Protein AF-A0A7U9XBI6-F1 (afdb_monomer_lite)

Radius of gyration: 22.45 Å; chains: 1; bounding box: 54×58×62 Å

pLDDT: mean 71.18, std 16.31, range [30.62, 95.31]

Structure (mmCIF, N/CA/C/O backbone):
data_AF-A0A7U9XBI6-F1
#
_entry.id   AF-A0A7U9XBI6-F1
#
loop_
_atom_site.group_PDB
_atom_site.id
_atom_site.type_symbol
_atom_site.label_atom_id
_atom_site.label_alt_id
_atom_site.label_comp_id
_atom_site.label_asym_id
_atom_site.label_entity_id
_atom_site.label_seq_id
_atom_site.pdbx_PDB_ins_code
_atom_site.Cartn_x
_atom_site.Cartn_y
_atom_site.Cartn_z
_atom_site.occupancy
_atom_site.B_iso_or_equiv
_atom_site.auth_seq_id
_atom_site.auth_comp_id
_atom_site.auth_asym_id
_atom_site.auth_atom_id
_atom_site.pdbx_PDB_model_num
ATOM 1 N N . MET A 1 1 ? 2.908 4.014 -5.697 1.00 62.91 1 MET A N 1
ATOM 2 C CA . MET A 1 1 ? 4.327 4.200 -5.297 1.00 62.91 1 MET A CA 1
ATOM 3 C C . MET A 1 1 ? 4.719 5.674 -5.205 1.00 62.91 1 MET A C 1
ATOM 5 O O . MET A 1 1 ? 5.134 6.072 -4.129 1.00 62.91 1 MET A O 1
ATOM 9 N N . LEU A 1 2 ? 4.542 6.499 -6.252 1.00 71.75 2 LEU A N 1
ATOM 10 C CA . LEU A 1 2 ? 4.780 7.953 -6.149 1.00 71.75 2 LEU A CA 1
ATOM 11 C C . LEU A 1 2 ? 3.909 8.619 -5.066 1.00 71.75 2 LEU A C 1
ATOM 13 O O . LEU A 1 2 ? 4.393 9.471 -4.335 1.00 71.75 2 LEU A O 1
ATOM 17 N N . GLU A 1 3 ? 2.659 8.180 -4.907 1.00 68.44 3 GLU A N 1
ATOM 18 C CA . GLU A 1 3 ? 1.784 8.666 -3.829 1.00 68.44 3 GLU A CA 1
ATOM 19 C C . GLU A 1 3 ? 2.277 8.280 -2.423 1.00 68.44 3 GLU A C 1
ATOM 21 O O . GLU A 1 3 ? 2.140 9.072 -1.499 1.00 68.44 3 GLU A O 1
ATOM 26 N N . ASN A 1 4 ? 2.955 7.134 -2.262 1.00 65.12 4 ASN A N 1
ATOM 27 C CA . ASN A 1 4 ? 3.583 6.770 -0.983 1.00 65.12 4 ASN A CA 1
ATOM 28 C C . ASN A 1 4 ? 4.761 7.705 -0.682 1.00 65.12 4 ASN A C 1
ATOM 30 O O . ASN A 1 4 ? 4.865 8.221 0.422 1.00 65.12 4 ASN A O 1
ATOM 34 N N . ILE A 1 5 ? 5.584 7.998 -1.698 1.00 78.94 5 ILE A N 1
ATOM 35 C CA . ILE A 1 5 ? 6.684 8.970 -1.608 1.00 78.94 5 ILE A CA 1
ATOM 36 C C . ILE A 1 5 ? 6.145 10.357 -1.226 1.00 78.94 5 ILE A C 1
ATOM 38 O O . ILE A 1 5 ? 6.678 11.001 -0.329 1.00 78.94 5 ILE A O 1
ATOM 42 N N . LYS A 1 6 ? 5.062 10.822 -1.862 1.00 81.56 6 LYS A N 1
ATOM 43 C CA . LYS A 1 6 ? 4.420 12.099 -1.504 1.00 81.56 6 LYS A CA 1
ATOM 44 C C . LYS A 1 6 ? 3.853 12.081 -0.081 1.00 81.56 6 LYS A C 1
ATOM 46 O O . LYS A 1 6 ? 3.975 13.080 0.624 1.00 81.56 6 LYS A O 1
ATOM 51 N N . GLY A 1 7 ? 3.260 10.963 0.340 1.00 77.25 7 GLY A N 1
ATOM 52 C CA . GLY A 1 7 ? 2.766 10.757 1.701 1.00 77.25 7 GLY A CA 1
ATOM 53 C C . GLY A 1 7 ? 3.876 10.864 2.745 1.00 77.25 7 GLY A C 1
ATOM 54 O O . GLY A 1 7 ? 3.737 11.625 3.696 1.00 77.25 7 GLY A O 1
ATOM 55 N N . GLU A 1 8 ? 5.007 10.195 2.516 1.00 76.69 8 GLU A N 1
ATOM 56 C CA . GLU A 1 8 ? 6.191 10.252 3.385 1.00 76.69 8 GLU A CA 1
ATOM 57 C C . GLU A 1 8 ? 6.755 11.668 3.497 1.00 76.69 8 GLU A C 1
ATOM 59 O O . GLU A 1 8 ? 7.058 12.129 4.595 1.00 76.69 8 GLU A O 1
ATOM 64 N N . LEU A 1 9 ? 6.860 12.389 2.377 1.00 87.62 9 LEU A N 1
ATOM 65 C CA . LEU A 1 9 ? 7.337 13.774 2.373 1.00 87.62 9 LEU A CA 1
ATOM 66 C C . LEU A 1 9 ? 6.397 14.688 3.168 1.00 87.62 9 LEU A C 1
ATOM 68 O O . LEU A 1 9 ? 6.859 15.491 3.976 1.00 87.62 9 LEU A O 1
ATOM 72 N N . LYS A 1 10 ? 5.081 14.522 3.003 1.00 86.38 10 LYS A N 1
ATOM 73 C CA . LYS A 1 10 ? 4.065 15.266 3.761 1.00 86.38 10 LYS A CA 1
ATOM 74 C C . LYS A 1 10 ? 4.089 14.932 5.256 1.00 86.38 10 LYS A C 1
ATOM 76 O O . LYS A 1 10 ? 3.820 15.795 6.087 1.00 86.38 10 LYS A O 1
ATOM 81 N N . GLU A 1 11 ? 4.408 13.694 5.608 1.00 80.69 11 GLU A N 1
ATOM 82 C CA . GLU A 1 11 ? 4.573 13.266 6.996 1.00 80.69 11 GLU A CA 1
ATOM 83 C C . GLU A 1 11 ? 5.827 13.900 7.619 1.00 80.69 11 GLU A C 1
ATOM 85 O O . GLU A 1 11 ? 5.743 14.486 8.699 1.00 80.69 11 GLU A O 1
ATOM 90 N N . MET A 1 12 ? 6.955 1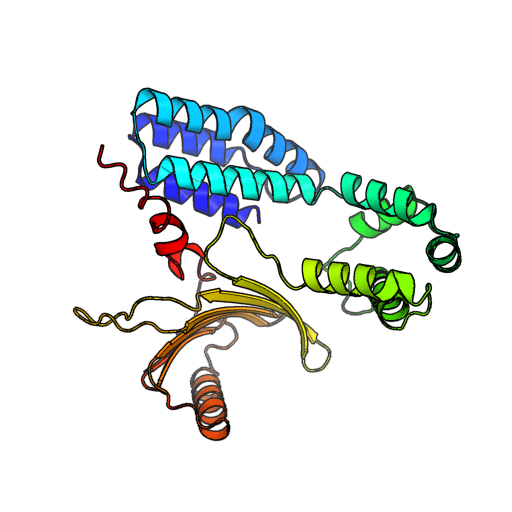3.918 6.898 1.00 84.56 12 MET A N 1
ATOM 91 C CA . MET A 1 12 ? 8.182 14.608 7.326 1.00 84.56 12 MET A CA 1
ATOM 92 C C . MET A 1 12 ? 7.956 16.100 7.581 1.00 84.56 12 MET A C 1
ATOM 94 O O . MET A 1 12 ? 8.458 16.630 8.572 1.00 84.56 12 MET A O 1
ATOM 98 N N . GLU A 1 13 ? 7.170 16.776 6.736 1.00 86.94 13 GLU A N 1
ATOM 99 C CA . GLU A 1 13 ? 6.823 18.190 6.925 1.00 86.94 13 GLU A CA 1
ATOM 100 C C . GLU A 1 13 ? 6.269 18.463 8.332 1.00 86.94 13 GLU A C 1
ATOM 102 O O . GLU A 1 13 ? 6.602 19.489 8.932 1.00 86.94 13 GLU A O 1
ATOM 107 N N . GLY A 1 14 ? 5.481 17.537 8.893 1.00 84.25 14 GLY A N 1
ATOM 108 C CA . GLY A 1 14 ? 4.898 17.641 10.233 1.00 84.25 14 GLY A CA 1
ATOM 109 C C . GLY A 1 14 ? 5.929 17.762 11.358 1.00 84.25 14 GLY A C 1
ATOM 110 O O . GLY A 1 14 ? 5.666 18.442 12.351 1.00 84.25 14 GLY A O 1
ATOM 111 N N . TYR A 1 15 ? 7.119 17.194 11.164 1.00 81.75 15 TYR A N 1
ATOM 112 C CA . TYR A 1 15 ? 8.203 17.157 12.149 1.00 81.75 15 TYR A CA 1
ATOM 113 C C . TYR A 1 15 ? 9.266 18.246 11.934 1.00 81.75 15 TYR A C 1
ATOM 115 O O . TYR A 1 15 ? 10.131 18.443 12.784 1.00 81.75 15 TYR A O 1
ATOM 123 N N . MET A 1 16 ? 9.207 18.980 10.818 1.00 86.12 16 MET A N 1
ATOM 124 C CA . MET A 1 16 ? 10.228 19.967 10.458 1.00 86.12 16 MET A CA 1
ATOM 125 C C . MET A 1 16 ? 9.947 21.377 10.989 1.00 86.12 16 MET A C 1
ATOM 127 O O . MET A 1 16 ? 8.791 21.812 11.077 1.00 86.12 16 MET A O 1
ATOM 131 N N . PHE A 1 17 ? 11.021 22.130 11.264 1.00 87.31 17 PHE A N 1
ATOM 132 C CA . PHE A 1 17 ? 10.942 23.576 11.486 1.00 87.31 17 PHE A CA 1
ATOM 133 C C . PHE A 1 17 ? 10.358 24.291 10.263 1.00 87.31 17 PHE A C 1
ATOM 135 O O . PHE A 1 17 ? 10.481 23.841 9.126 1.00 87.31 17 PHE A O 1
ATOM 142 N N . ARG A 1 18 ? 9.710 25.437 10.498 1.00 85.50 18 ARG A N 1
ATOM 143 C CA . ARG A 1 18 ? 8.912 26.135 9.479 1.00 85.50 18 ARG A CA 1
ATOM 144 C C . ARG A 1 18 ? 9.692 26.458 8.198 1.00 85.50 18 ARG A C 1
ATOM 146 O O . ARG A 1 18 ? 9.171 26.230 7.114 1.00 85.50 18 ARG A O 1
ATOM 153 N N . SER A 1 19 ? 10.921 26.957 8.323 1.00 86.06 19 SER A N 1
ATOM 154 C CA . SER A 1 19 ? 11.786 27.290 7.183 1.00 86.06 19 SER A CA 1
ATOM 155 C C . SER A 1 19 ? 12.116 26.073 6.321 1.00 86.06 19 SER A C 1
ATOM 157 O O . SER A 1 19 ? 12.063 26.139 5.095 1.00 86.06 19 SER A O 1
ATOM 159 N N . ASP A 1 20 ? 12.421 24.947 6.959 1.00 88.31 20 ASP A N 1
ATOM 160 C CA . ASP A 1 20 ? 12.833 23.718 6.283 1.00 88.31 20 ASP A CA 1
ATOM 161 C C . ASP A 1 20 ? 11.639 22.966 5.699 1.00 88.31 20 ASP A C 1
ATOM 163 O O . ASP A 1 20 ? 11.742 22.377 4.625 1.00 88.31 20 ASP A O 1
ATOM 167 N N . ARG A 1 21 ? 10.475 23.061 6.352 1.00 90.88 21 ARG A N 1
ATOM 168 C CA . ARG A 1 21 ? 9.193 22.596 5.816 1.00 90.88 21 ARG A CA 1
ATOM 169 C C . ARG A 1 21 ? 8.855 23.289 4.498 1.00 90.88 21 ARG A C 1
ATOM 171 O O . ARG A 1 21 ? 8.525 22.617 3.528 1.00 90.88 21 ARG A O 1
ATOM 178 N N . GLU A 1 22 ? 8.953 24.617 4.447 1.00 91.06 22 GLU A N 1
ATOM 179 C CA . GLU A 1 22 ? 8.682 25.392 3.226 1.00 91.06 22 GLU A CA 1
ATOM 180 C C . GLU A 1 22 ? 9.681 25.031 2.105 1.00 91.06 22 GLU A C 1
ATOM 182 O O . GLU A 1 22 ? 9.304 24.908 0.935 1.00 91.06 22 GLU A O 1
ATOM 187 N N . ALA A 1 23 ? 10.946 24.772 2.457 1.00 90.00 23 ALA A N 1
ATOM 188 C CA . ALA A 1 23 ? 11.953 24.287 1.515 1.00 90.00 23 ALA A CA 1
ATOM 189 C C . ALA A 1 23 ? 11.643 22.870 0.995 1.00 90.00 23 ALA A C 1
ATOM 191 O O . ALA A 1 23 ? 11.751 22.629 -0.212 1.00 90.00 23 ALA A O 1
ATOM 192 N N . LEU A 1 24 ? 11.208 21.953 1.867 1.00 91.75 24 LEU A N 1
ATOM 193 C CA . LEU A 1 24 ? 10.795 20.606 1.475 1.00 91.75 24 LEU A CA 1
ATOM 194 C C . LEU A 1 24 ? 9.575 20.650 0.552 1.00 91.75 24 LEU A C 1
ATOM 196 O O . LEU A 1 24 ? 9.607 20.032 -0.505 1.00 91.75 24 LEU A O 1
ATOM 200 N N . GLN A 1 25 ? 8.553 21.444 0.877 1.00 91.88 25 GLN A N 1
ATOM 201 C CA . GLN A 1 25 ? 7.368 21.636 0.030 1.00 91.88 25 GLN A CA 1
ATOM 202 C C . GLN A 1 25 ? 7.738 22.150 -1.367 1.00 91.88 25 GLN A C 1
ATOM 204 O O . GLN A 1 25 ? 7.222 21.670 -2.381 1.00 91.88 25 GLN A O 1
ATOM 209 N N . SER A 1 26 ? 8.683 23.089 -1.442 1.00 92.81 26 SER A N 1
ATOM 210 C CA . SER A 1 26 ? 9.202 23.602 -2.712 1.00 92.81 26 SER A CA 1
ATOM 211 C C . SER A 1 26 ? 9.912 22.520 -3.533 1.00 92.81 26 SER A C 1
ATOM 213 O O . SER A 1 26 ? 9.753 22.471 -4.751 1.00 92.81 26 SER A O 1
ATOM 215 N N . LEU A 1 27 ? 10.657 21.612 -2.897 1.00 92.12 27 LEU A N 1
ATOM 216 C CA . LEU A 1 27 ? 11.287 20.483 -3.589 1.00 92.12 27 LEU A CA 1
ATOM 217 C C . LEU A 1 27 ? 10.261 19.420 -4.006 1.00 92.12 27 LEU A C 1
ATOM 219 O O . LEU A 1 27 ? 10.284 18.977 -5.152 1.00 92.12 27 LEU A O 1
ATOM 223 N N . SER A 1 28 ? 9.337 19.060 -3.117 1.00 89.19 28 SER A N 1
ATOM 224 C CA . SER A 1 28 ? 8.285 18.065 -3.350 1.00 89.19 28 SER A CA 1
ATOM 225 C C . SER A 1 28 ? 7.317 18.486 -4.456 1.00 89.19 28 SER A C 1
ATOM 227 O O . SER A 1 28 ? 6.898 17.649 -5.249 1.00 89.19 28 SER A O 1
ATOM 229 N N . SER A 1 29 ? 7.004 19.781 -4.576 1.00 90.44 29 SER A N 1
ATOM 230 C CA . SER A 1 29 ? 6.124 20.303 -5.638 1.00 90.44 29 SER A CA 1
ATOM 231 C C . SER A 1 29 ? 6.707 20.179 -7.051 1.00 90.44 29 SER A C 1
ATOM 233 O O . SER A 1 29 ? 5.968 20.277 -8.028 1.00 90.44 29 SER A O 1
ATOM 235 N N . LYS A 1 30 ? 8.019 19.934 -7.176 1.00 91.12 30 LYS A N 1
ATOM 236 C CA . LYS A 1 30 ? 8.683 19.666 -8.461 1.00 91.12 30 LYS A CA 1
ATOM 237 C C . LYS A 1 30 ? 8.536 18.213 -8.913 1.00 91.12 30 LYS A C 1
ATOM 239 O O . LYS A 1 30 ? 8.934 17.905 -10.034 1.00 91.12 30 LYS A O 1
ATOM 244 N N . LEU A 1 31 ? 8.007 17.325 -8.063 1.00 87.12 31 LEU A N 1
ATOM 245 C CA . LEU A 1 31 ? 7.684 15.960 -8.464 1.00 87.12 31 LEU A CA 1
ATOM 246 C C . LEU A 1 31 ? 6.546 15.999 -9.483 1.00 87.12 31 LEU A C 1
ATOM 248 O O . LEU A 1 31 ? 5.444 16.468 -9.201 1.00 87.12 31 LEU A O 1
ATOM 252 N N . LEU A 1 32 ? 6.835 15.493 -10.673 1.00 83.00 32 LEU A N 1
ATOM 253 C CA . LEU A 1 32 ? 5.906 15.454 -11.790 1.00 83.00 32 LEU A CA 1
ATOM 254 C C . LEU A 1 32 ? 4.944 14.272 -11.648 1.00 83.00 32 LEU A C 1
ATOM 256 O O . LEU A 1 32 ? 5.259 13.270 -11.000 1.00 83.00 32 LEU A O 1
ATOM 260 N N . GLU A 1 33 ? 3.781 14.369 -12.288 1.00 73.44 33 GLU A N 1
ATOM 261 C CA . GLU A 1 33 ? 2.855 13.242 -12.400 1.00 73.44 33 GLU A CA 1
ATOM 262 C C . GLU A 1 33 ? 3.517 12.037 -13.078 1.00 73.44 33 GLU A C 1
ATOM 264 O O . GLU A 1 33 ? 4.476 12.168 -13.848 1.00 73.44 33 GLU A O 1
ATOM 269 N N . TYR A 1 34 ? 3.000 10.848 -12.767 1.00 60.66 34 TYR A N 1
ATOM 270 C CA . TYR A 1 34 ? 3.563 9.589 -13.234 1.00 60.66 34 TYR A CA 1
ATOM 271 C C . TYR A 1 34 ? 3.579 9.516 -14.769 1.00 60.66 34 TYR A C 1
ATOM 273 O O . TYR A 1 34 ? 2.540 9.497 -15.423 1.00 60.66 34 TYR A O 1
ATOM 281 N N . SER A 1 35 ? 4.780 9.425 -15.335 1.00 60.62 35 SER A N 1
ATOM 282 C CA . SER A 1 35 ? 5.040 9.017 -16.717 1.00 60.62 35 SER A CA 1
ATOM 283 C C . SER A 1 35 ? 6.415 8.347 -16.768 1.00 60.62 35 SER A C 1
ATOM 285 O O . SER A 1 35 ? 7.240 8.561 -15.882 1.00 60.62 35 SER A O 1
ATOM 287 N N . MET A 1 36 ? 6.700 7.537 -17.788 1.00 54.66 36 MET A N 1
ATOM 288 C CA . MET A 1 36 ? 8.008 6.875 -17.931 1.00 54.66 36 MET A CA 1
ATOM 289 C C . MET A 1 36 ? 9.189 7.862 -17.938 1.00 54.66 36 MET A C 1
ATOM 291 O O . MET A 1 36 ? 10.216 7.609 -17.310 1.00 54.66 36 MET A O 1
ATOM 295 N N . GLU A 1 37 ? 9.033 8.999 -18.617 1.00 59.53 37 GLU A N 1
ATOM 296 C CA . GLU A 1 37 ? 10.048 10.056 -18.697 1.00 59.53 37 GLU A CA 1
ATOM 297 C C . GLU A 1 37 ? 10.153 10.831 -17.374 1.00 59.53 37 GLU A C 1
ATOM 299 O O . GLU A 1 37 ? 11.248 11.026 -16.835 1.00 59.53 37 GLU A O 1
ATOM 304 N N . ASN A 1 38 ? 9.004 11.165 -16.782 1.00 70.25 38 ASN A N 1
ATOM 305 C CA . ASN A 1 38 ? 8.925 11.858 -15.501 1.00 70.25 38 ASN A CA 1
ATOM 306 C C . ASN A 1 38 ? 9.437 10.996 -14.344 1.00 70.25 38 ASN A C 1
ATOM 308 O O . ASN A 1 38 ? 10.004 11.538 -13.404 1.00 70.25 38 ASN A O 1
ATOM 312 N N . ASN A 1 39 ? 9.306 9.668 -14.402 1.00 68.00 39 ASN A N 1
ATOM 313 C CA . ASN A 1 39 ? 9.800 8.765 -13.361 1.00 68.00 39 ASN A CA 1
ATOM 314 C C . ASN A 1 39 ? 11.318 8.864 -13.203 1.00 68.00 39 ASN A C 1
ATOM 316 O O . ASN A 1 39 ? 11.813 8.888 -12.078 1.00 68.00 39 ASN A O 1
ATOM 320 N N . ARG A 1 40 ? 12.061 8.976 -14.312 1.00 68.75 40 ARG A N 1
ATOM 321 C CA . ARG A 1 40 ? 13.517 9.164 -14.267 1.00 68.75 40 ARG A CA 1
ATOM 322 C C . ARG A 1 40 ? 13.877 10.522 -13.666 1.00 68.75 40 ARG A C 1
ATOM 324 O O . ARG A 1 40 ? 14.751 10.589 -12.804 1.00 68.75 40 ARG A O 1
ATOM 331 N N . ALA A 1 41 ? 13.183 11.581 -14.084 1.00 76.81 41 ALA A N 1
ATOM 332 C CA . ALA A 1 41 ? 13.379 12.927 -13.547 1.00 76.81 41 ALA A CA 1
ATOM 333 C C . ALA A 1 41 ? 13.039 13.006 -12.046 1.00 76.81 41 ALA A C 1
ATOM 335 O O . ALA A 1 41 ? 13.807 13.559 -11.262 1.00 76.81 41 ALA A O 1
ATOM 336 N N . ASN A 1 42 ? 11.938 12.380 -11.629 1.00 82.62 42 ASN A N 1
ATOM 337 C CA . ASN A 1 42 ? 11.503 12.283 -10.239 1.00 82.62 42 ASN A CA 1
ATOM 338 C C . ASN A 1 42 ? 12.492 11.471 -9.395 1.00 82.62 42 ASN A C 1
ATOM 340 O O . ASN A 1 42 ? 12.873 11.918 -8.318 1.00 82.62 42 ASN A O 1
ATOM 344 N N . ALA A 1 43 ? 12.961 10.315 -9.879 1.00 78.06 43 ALA A N 1
ATOM 345 C CA . ALA A 1 43 ? 13.972 9.514 -9.185 1.00 78.06 43 ALA A CA 1
ATOM 346 C C . ALA A 1 43 ? 15.282 10.296 -8.997 1.00 78.06 43 ALA A C 1
ATOM 348 O O . ALA A 1 43 ? 15.893 10.247 -7.928 1.00 78.06 43 ALA A O 1
ATOM 349 N N . GLN A 1 44 ? 15.688 11.069 -10.007 1.00 82.88 44 GLN A N 1
ATOM 350 C CA . GLN A 1 44 ? 16.863 11.929 -9.922 1.00 82.88 44 GLN A CA 1
ATOM 351 C C . GLN A 1 44 ? 16.660 13.075 -8.921 1.00 82.88 44 GLN A C 1
ATOM 353 O O . GLN A 1 44 ? 17.517 13.299 -8.068 1.00 82.88 44 GLN A O 1
ATOM 358 N N . LEU A 1 45 ? 15.510 13.752 -8.958 1.00 89.00 45 LEU A N 1
ATOM 359 C CA . LEU A 1 45 ? 15.143 14.788 -7.990 1.00 89.00 45 LEU A CA 1
ATOM 360 C C . LEU A 1 45 ? 15.159 14.247 -6.549 1.00 89.00 45 LEU A C 1
ATOM 362 O O . LEU A 1 45 ? 15.705 14.893 -5.650 1.00 89.00 45 LEU A O 1
ATOM 366 N N . LEU A 1 46 ? 14.615 13.047 -6.337 1.00 87.38 46 LEU A N 1
ATOM 367 C CA . LEU A 1 46 ? 14.604 12.376 -5.038 1.00 87.38 46 LEU A CA 1
ATOM 368 C C . LEU A 1 46 ? 16.025 12.076 -4.547 1.00 87.38 46 LEU A C 1
ATOM 370 O O . LEU A 1 46 ? 16.378 12.444 -3.426 1.00 87.38 46 LEU A O 1
ATOM 374 N N . LYS A 1 47 ? 16.856 11.464 -5.396 1.00 85.62 47 LYS A N 1
ATOM 375 C CA . LYS A 1 47 ? 18.211 11.011 -5.047 1.00 85.62 47 LYS A CA 1
ATOM 376 C C . LYS A 1 47 ? 19.216 12.151 -4.886 1.00 85.62 47 LYS A C 1
ATOM 378 O O . LYS A 1 47 ? 20.079 12.082 -4.016 1.00 85.62 47 LYS A O 1
ATOM 383 N N . GLU A 1 48 ? 19.126 13.183 -5.719 1.00 88.62 48 GLU A N 1
ATOM 384 C CA . GLU A 1 48 ? 20.146 14.236 -5.799 1.00 88.62 48 GLU A CA 1
ATOM 385 C C . GLU A 1 48 ? 19.780 15.496 -5.013 1.00 88.62 48 GLU A C 1
ATOM 387 O O . GLU A 1 48 ? 20.674 16.250 -4.627 1.00 88.62 48 GLU A O 1
ATOM 392 N N . GLN A 1 49 ? 18.492 15.738 -4.749 1.00 91.56 49 GLN A N 1
ATOM 393 C CA . GLN A 1 49 ? 18.051 16.961 -4.071 1.00 91.56 49 GLN A CA 1
ATOM 394 C C . GLN A 1 49 ? 17.304 16.671 -2.772 1.00 91.56 49 GLN A C 1
ATOM 396 O O . GLN A 1 49 ? 17.736 17.148 -1.724 1.00 91.56 49 GLN A O 1
ATOM 401 N N . ILE A 1 50 ? 16.224 15.884 -2.817 1.00 90.44 50 ILE A N 1
ATOM 402 C CA . ILE A 1 50 ? 15.327 15.699 -1.663 1.00 90.44 50 ILE A CA 1
ATOM 403 C C . ILE A 1 50 ? 16.003 14.887 -0.549 1.00 90.44 50 ILE A C 1
ATOM 405 O O . ILE A 1 50 ? 16.112 15.378 0.573 1.00 90.44 50 ILE A O 1
ATOM 409 N N . ILE A 1 51 ? 16.525 13.689 -0.841 1.00 85.12 51 ILE A N 1
ATOM 410 C CA . ILE A 1 51 ? 17.209 12.849 0.160 1.00 85.12 51 ILE A CA 1
ATOM 411 C C . ILE A 1 51 ? 18.442 13.570 0.745 1.00 85.12 51 ILE A C 1
ATOM 413 O O . ILE A 1 51 ? 18.568 13.619 1.971 1.00 85.12 51 ILE A O 1
ATOM 417 N N . PRO A 1 52 ? 19.326 14.200 -0.058 1.00 86.62 52 PRO A N 1
ATOM 418 C CA . PRO A 1 52 ? 20.449 14.968 0.482 1.00 86.62 52 PRO A CA 1
ATOM 419 C C . PRO A 1 52 ? 20.035 16.182 1.320 1.00 86.62 52 PRO A C 1
ATOM 421 O O . PRO A 1 52 ? 20.714 16.501 2.295 1.00 86.62 52 PRO A O 1
ATOM 424 N N . PHE A 1 53 ? 18.943 16.868 0.966 1.00 91.50 53 PHE A N 1
ATOM 425 C CA . PHE A 1 53 ? 18.394 17.960 1.773 1.00 91.50 53 PHE A CA 1
ATOM 426 C C . PHE A 1 53 ? 17.953 17.461 3.153 1.00 91.50 53 PHE A C 1
ATOM 428 O O . PHE A 1 53 ? 18.383 18.014 4.164 1.00 91.50 53 PHE A O 1
ATOM 435 N N . LEU A 1 54 ? 17.182 16.374 3.196 1.00 87.56 54 LEU A N 1
ATOM 436 C CA . LEU A 1 54 ? 16.720 15.764 4.443 1.00 87.56 54 LEU A CA 1
ATOM 437 C C . LEU A 1 54 ? 17.889 15.242 5.295 1.00 87.56 54 LEU A C 1
ATOM 439 O O . LEU A 1 54 ? 17.896 15.406 6.513 1.00 87.56 54 LEU A O 1
ATOM 443 N N . GLY A 1 55 ? 18.920 14.680 4.655 1.00 80.38 55 GLY A N 1
ATOM 444 C CA . GLY A 1 55 ? 20.149 14.264 5.332 1.00 80.38 55 GLY A CA 1
ATOM 445 C C . GLY A 1 55 ? 20.894 15.428 5.996 1.00 80.38 55 GLY A C 1
ATOM 446 O O . GLY A 1 55 ? 21.353 15.291 7.132 1.00 80.38 55 GLY A O 1
ATOM 447 N N . ARG A 1 56 ? 20.977 16.592 5.331 1.00 84.88 56 ARG A N 1
ATOM 448 C CA . ARG A 1 56 ? 21.541 17.816 5.934 1.00 84.88 56 ARG A CA 1
ATOM 449 C C . ARG A 1 56 ? 20.693 18.310 7.099 1.00 84.88 56 ARG A C 1
ATOM 451 O O . ARG A 1 56 ? 21.245 18.558 8.165 1.00 84.88 56 ARG A O 1
ATOM 458 N N . TYR A 1 57 ? 19.374 18.364 6.922 1.00 85.25 57 TYR A N 1
ATOM 459 C CA . TYR A 1 57 ? 18.445 18.779 7.971 1.00 85.25 57 TYR A CA 1
ATOM 460 C C . TYR A 1 57 ? 18.623 17.947 9.250 1.00 85.25 57 TYR A C 1
ATOM 462 O O . TYR A 1 57 ? 18.796 18.506 10.330 1.00 85.25 57 TYR A O 1
ATOM 470 N N . VAL A 1 58 ? 18.673 16.615 9.136 1.00 80.62 58 VAL A N 1
ATOM 471 C CA . VAL A 1 58 ? 18.909 15.705 10.275 1.00 80.62 58 VAL A CA 1
ATOM 472 C C . VAL A 1 58 ? 20.266 15.961 10.940 1.00 80.62 58 VAL A C 1
ATOM 474 O O . VAL A 1 58 ? 20.365 15.993 12.168 1.00 80.62 58 VAL A O 1
ATOM 477 N N . SER A 1 59 ? 21.317 16.188 10.146 1.00 78.56 59 SER A N 1
ATOM 478 C CA . SER A 1 59 ? 22.656 16.477 10.671 1.00 78.56 59 SER A CA 1
ATOM 479 C C . SER A 1 59 ? 22.725 17.808 11.430 1.00 78.56 59 SER A C 1
ATOM 481 O O . SER A 1 59 ? 23.455 17.906 12.417 1.00 78.56 59 SER A O 1
ATOM 483 N N . GLU A 1 60 ? 22.010 18.833 10.968 1.00 82.06 60 GLU A N 1
ATOM 484 C CA . GLU A 1 60 ? 22.025 20.184 11.545 1.00 82.06 60 GLU A CA 1
ATOM 485 C C . GLU A 1 60 ? 21.134 20.292 12.786 1.00 82.06 60 GLU A C 1
ATOM 487 O O . GLU A 1 60 ? 21.525 20.891 13.788 1.00 82.06 60 GLU A O 1
ATOM 492 N N . THR A 1 61 ? 19.960 19.665 12.747 1.00 78.50 61 THR A N 1
ATOM 493 C CA . THR A 1 61 ? 18.981 19.700 13.843 1.00 78.50 61 THR A CA 1
ATOM 494 C C . THR A 1 61 ? 19.256 18.674 14.938 1.00 78.50 61 THR A C 1
ATOM 496 O O . THR A 1 61 ? 18.671 18.765 16.016 1.00 78.50 61 THR A O 1
ATOM 499 N N . ARG A 1 62 ? 20.167 17.718 14.692 1.00 67.19 62 ARG A N 1
ATOM 500 C CA . ARG A 1 62 ? 20.393 16.535 15.542 1.00 67.19 62 ARG A CA 1
ATOM 501 C C . ARG A 1 62 ? 19.096 15.765 15.822 1.00 67.19 62 ARG A C 1
ATOM 503 O O . ARG A 1 62 ? 18.960 15.157 16.882 1.00 67.19 62 ARG A O 1
ATOM 510 N N . ASP A 1 63 ? 18.150 15.802 14.887 1.00 61.66 63 ASP A N 1
ATOM 511 C CA . ASP A 1 63 ? 16.907 15.044 14.975 1.00 61.66 63 ASP A CA 1
ATOM 512 C C . ASP A 1 63 ? 17.195 13.563 14.696 1.00 61.66 63 ASP A C 1
ATOM 514 O O . ASP A 1 63 ? 17.517 13.162 13.578 1.00 61.66 63 ASP A O 1
ATOM 518 N N . LEU A 1 64 ? 17.160 12.749 15.751 1.00 53.62 64 LEU A N 1
ATOM 519 C CA . LEU A 1 64 ? 17.625 11.361 15.725 1.00 53.62 64 LEU A CA 1
ATOM 520 C C . LEU A 1 64 ? 16.512 10.330 15.472 1.00 53.62 64 LEU A C 1
ATOM 522 O O . LEU A 1 64 ? 16.836 9.149 15.351 1.00 53.62 64 LEU A O 1
ATOM 526 N N . GLY A 1 65 ? 15.240 10.740 15.402 1.00 59.12 65 GLY A N 1
ATOM 527 C CA . GLY A 1 65 ? 14.096 9.819 15.438 1.00 59.12 65 GLY A CA 1
ATOM 528 C C . GLY A 1 65 ? 13.309 9.746 14.129 1.00 59.12 65 GLY A C 1
ATOM 529 O O . GLY A 1 65 ? 13.747 9.143 13.150 1.00 59.12 65 GLY A O 1
ATOM 530 N N . ALA A 1 66 ? 12.131 10.375 14.117 1.00 65.62 66 ALA A N 1
ATOM 531 C CA . ALA A 1 66 ? 11.104 10.181 13.092 1.00 65.62 66 ALA A CA 1
ATOM 532 C C . ALA A 1 66 ? 11.575 10.515 11.665 1.00 65.62 66 ALA A C 1
ATOM 534 O O .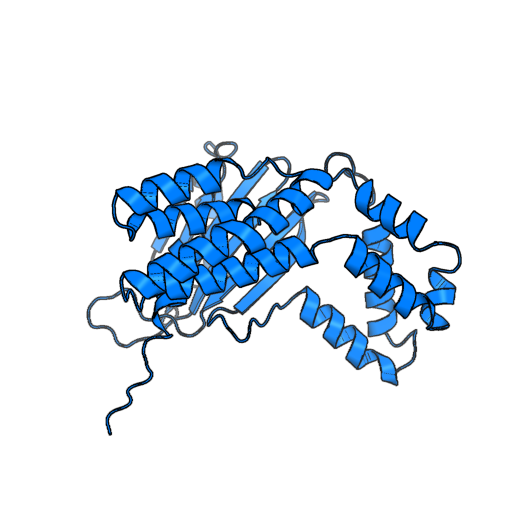 ALA A 1 66 ? 11.350 9.741 10.737 1.00 65.62 66 ALA A O 1
ATOM 535 N N . ILE A 1 67 ? 12.288 11.631 11.472 1.00 68.69 67 ILE A N 1
ATOM 536 C CA . ILE A 1 67 ? 12.720 12.058 10.131 1.00 68.69 67 ILE A CA 1
ATOM 537 C C . ILE A 1 67 ? 13.788 11.115 9.563 1.00 68.69 67 ILE A C 1
ATOM 539 O O . ILE A 1 67 ? 13.769 10.814 8.371 1.00 68.69 67 ILE A O 1
ATOM 543 N N . ARG A 1 68 ? 14.695 10.586 10.393 1.00 65.25 68 ARG A N 1
ATOM 544 C CA . ARG A 1 68 ? 15.729 9.642 9.937 1.00 65.25 68 ARG A CA 1
ATOM 545 C C . ARG A 1 68 ? 15.126 8.319 9.453 1.00 65.25 68 ARG A C 1
ATOM 547 O O . ARG A 1 68 ? 15.587 7.755 8.454 1.00 65.25 68 ARG A O 1
ATOM 554 N N . ASP A 1 69 ? 14.097 7.834 10.140 1.00 60.00 69 ASP A N 1
ATOM 555 C CA . ASP A 1 69 ? 13.391 6.611 9.753 1.00 60.00 69 ASP A CA 1
ATOM 556 C C . ASP A 1 69 ? 12.574 6.825 8.475 1.00 60.00 69 ASP A C 1
ATOM 558 O O . ASP A 1 69 ? 12.666 6.019 7.542 1.00 60.00 69 ASP A O 1
ATOM 562 N N . LEU A 1 70 ? 11.900 7.971 8.356 1.00 66.38 70 LEU A N 1
ATOM 563 C CA . LEU A 1 70 ? 11.207 8.369 7.132 1.00 66.38 70 LEU A CA 1
ATOM 564 C C . LEU A 1 70 ? 12.180 8.521 5.946 1.00 66.38 70 LEU A C 1
ATOM 566 O O . LEU A 1 70 ? 11.842 8.120 4.838 1.00 66.38 70 LEU A O 1
ATOM 570 N N . ILE A 1 71 ? 13.411 9.022 6.141 1.00 71.62 71 ILE A N 1
ATOM 571 C CA . ILE A 1 71 ? 14.435 9.083 5.073 1.00 71.62 71 ILE A CA 1
ATOM 572 C C . ILE A 1 71 ? 14.818 7.679 4.596 1.00 71.62 71 ILE A C 1
ATOM 574 O O . ILE A 1 71 ? 15.050 7.471 3.404 1.00 71.62 71 ILE A O 1
ATOM 578 N N . SER A 1 72 ? 14.896 6.708 5.507 1.00 63.47 72 SER A N 1
ATOM 579 C CA . SER A 1 72 ? 15.216 5.320 5.152 1.00 63.47 72 SER A CA 1
ATOM 580 C C . SER A 1 72 ? 14.111 4.705 4.290 1.00 63.47 72 SER A C 1
ATOM 582 O O . SER A 1 72 ? 14.406 4.060 3.281 1.00 63.47 72 SER A O 1
ATOM 584 N N . LEU A 1 73 ? 12.848 4.950 4.652 1.00 61.56 73 LEU A N 1
ATOM 585 C CA . LEU A 1 73 ? 11.683 4.515 3.882 1.00 61.56 73 LEU A CA 1
ATOM 586 C C . LEU A 1 73 ? 11.613 5.222 2.523 1.00 61.56 73 LEU A C 1
ATOM 588 O O . LEU A 1 73 ? 11.490 4.553 1.497 1.00 61.56 73 LEU A O 1
ATOM 592 N N . LEU A 1 74 ? 11.833 6.536 2.502 1.00 74.06 74 LEU A N 1
ATOM 593 C CA . LEU A 1 74 ? 11.922 7.334 1.283 1.00 74.06 74 LEU A CA 1
ATOM 594 C C . LEU A 1 74 ? 13.032 6.829 0.365 1.00 74.06 74 LEU A C 1
ATOM 596 O O . LEU A 1 74 ? 12.837 6.739 -0.841 1.00 74.06 74 LEU A O 1
ATOM 600 N N . THR A 1 75 ? 14.188 6.455 0.911 1.00 67.06 75 THR A N 1
ATOM 601 C CA . THR A 1 75 ? 15.309 5.898 0.139 1.00 67.06 75 THR A CA 1
ATOM 602 C C . THR A 1 75 ? 14.951 4.531 -0.439 1.00 67.06 75 THR A C 1
ATOM 604 O O . THR A 1 75 ? 15.228 4.270 -1.609 1.00 67.06 75 THR A O 1
ATOM 607 N N . LEU A 1 76 ? 14.283 3.671 0.336 1.00 58.00 76 LEU A N 1
ATOM 608 C CA . LEU A 1 76 ? 13.787 2.381 -0.141 1.00 58.00 76 LEU A CA 1
ATOM 609 C C . LEU A 1 76 ? 12.749 2.561 -1.253 1.00 58.00 76 LEU A C 1
ATOM 611 O O . LEU A 1 76 ? 12.848 1.912 -2.292 1.00 58.00 76 LEU A O 1
ATOM 615 N N . ASN A 1 77 ? 11.773 3.443 -1.060 1.00 60.28 77 ASN A N 1
ATOM 616 C CA . ASN A 1 77 ? 10.721 3.690 -2.036 1.00 60.28 77 ASN A CA 1
ATOM 617 C C . ASN A 1 77 ? 11.243 4.429 -3.263 1.00 60.28 77 ASN A C 1
ATOM 619 O O . ASN A 1 77 ? 10.835 4.086 -4.363 1.00 60.28 77 ASN A O 1
ATOM 623 N N . THR A 1 78 ? 12.221 5.321 -3.115 1.00 68.69 78 THR A N 1
ATOM 624 C CA . THR A 1 78 ? 12.967 5.917 -4.234 1.00 68.69 78 THR A CA 1
ATOM 625 C C . THR A 1 78 ? 13.738 4.847 -4.996 1.00 68.69 78 THR A C 1
ATOM 627 O O . THR A 1 78 ? 13.670 4.809 -6.218 1.00 68.69 78 THR A O 1
ATOM 630 N N . SER A 1 79 ? 14.410 3.926 -4.300 1.00 63.78 79 SER A N 1
ATOM 631 C CA . SER A 1 79 ? 15.115 2.812 -4.935 1.00 63.78 79 SER A CA 1
ATOM 632 C C . SER A 1 79 ? 14.152 1.863 -5.643 1.00 63.78 79 SER A C 1
ATOM 634 O O . SER A 1 79 ? 14.437 1.435 -6.749 1.00 63.78 79 SER A O 1
ATOM 636 N N . ARG A 1 80 ? 12.984 1.554 -5.071 1.00 60.69 80 ARG A N 1
ATOM 637 C CA . ARG A 1 80 ? 11.941 0.747 -5.731 1.00 60.69 80 ARG A CA 1
ATOM 638 C C . ARG A 1 80 ? 11.314 1.477 -6.918 1.00 60.69 80 ARG A C 1
ATOM 640 O O . ARG A 1 80 ? 11.051 0.853 -7.939 1.00 60.69 80 ARG A O 1
ATOM 647 N N . TYR A 1 81 ? 11.126 2.785 -6.801 1.00 66.50 81 TYR A N 1
ATOM 648 C CA . TYR A 1 81 ? 10.623 3.656 -7.859 1.00 66.50 81 TYR A CA 1
ATOM 649 C C . TYR A 1 81 ? 11.628 3.776 -9.017 1.00 66.50 81 TYR A C 1
ATOM 651 O O . TYR A 1 81 ? 11.228 3.760 -10.177 1.00 66.50 81 TYR A O 1
ATOM 659 N N . GLU A 1 82 ? 12.931 3.785 -8.718 1.00 62.34 82 GLU A N 1
ATOM 660 C CA . GLU A 1 82 ? 14.034 3.691 -9.686 1.00 62.34 82 GLU A CA 1
ATOM 661 C C . GLU A 1 82 ? 14.179 2.268 -10.259 1.00 62.34 82 GLU A C 1
ATOM 663 O O . GLU A 1 82 ? 14.393 2.102 -11.453 1.00 62.34 82 GLU A O 1
ATOM 668 N N . ASN A 1 83 ? 14.018 1.223 -9.443 1.00 50.84 83 ASN A N 1
ATOM 669 C CA . ASN A 1 83 ? 14.154 -0.186 -9.841 1.00 50.84 83 ASN A CA 1
ATOM 670 C C . ASN A 1 83 ? 12.919 -0.746 -10.562 1.00 50.84 83 ASN A C 1
ATOM 672 O O . ASN A 1 83 ? 13.012 -1.798 -11.190 1.00 50.84 83 ASN A O 1
ATOM 676 N N . GLY A 1 84 ? 11.792 -0.029 -10.542 1.00 55.00 84 GLY A N 1
ATOM 677 C CA . GLY A 1 84 ? 10.674 -0.225 -11.467 1.00 55.00 84 GLY A CA 1
ATOM 678 C C . GLY A 1 84 ? 11.007 0.179 -12.910 1.00 55.00 84 GLY A C 1
ATOM 679 O O . GLY A 1 84 ? 10.139 0.129 -13.778 1.00 55.00 84 GLY A O 1
ATOM 680 N N . ASN A 1 85 ? 12.252 0.591 -13.179 1.00 57.69 85 ASN A N 1
ATOM 681 C CA . ASN A 1 85 ? 12.734 0.923 -14.506 1.00 57.69 85 ASN A CA 1
ATOM 682 C C . ASN A 1 85 ? 12.778 -0.320 -15.408 1.00 57.69 85 ASN A C 1
ATOM 684 O O . ASN A 1 85 ? 13.503 -1.289 -15.164 1.00 57.69 85 ASN A O 1
ATOM 688 N N . VAL A 1 86 ? 12.029 -0.230 -16.506 1.00 57.03 86 VAL A N 1
ATOM 689 C CA . VAL A 1 86 ? 11.968 -1.193 -17.610 1.00 57.03 86 VAL A CA 1
ATOM 690 C C . VAL A 1 86 ? 13.367 -1.594 -18.106 1.00 57.03 86 VAL A C 1
ATOM 692 O O . VAL A 1 86 ? 13.555 -2.738 -18.511 1.00 57.03 86 VAL A O 1
ATOM 695 N N . ASP A 1 87 ? 14.368 -0.710 -18.004 1.00 58.03 87 ASP A N 1
ATOM 696 C CA . ASP A 1 87 ? 15.776 -1.002 -18.315 1.00 58.03 87 ASP A CA 1
ATOM 697 C C . ASP A 1 87 ? 16.321 -2.207 -17.531 1.00 58.03 87 ASP A C 1
ATOM 699 O O . ASP A 1 87 ? 16.917 -3.119 -18.108 1.00 58.03 87 ASP A O 1
ATOM 703 N N . SER A 1 88 ? 16.111 -2.232 -16.214 1.00 56.38 88 SER A N 1
ATOM 704 C CA . SER A 1 88 ? 16.635 -3.276 -15.323 1.00 56.38 88 SER A CA 1
ATOM 705 C C . SER A 1 88 ? 15.956 -4.620 -15.584 1.00 56.38 88 SER A C 1
ATOM 707 O O . SER A 1 88 ? 16.599 -5.674 -15.559 1.00 56.38 88 SER A O 1
ATOM 709 N N . VAL A 1 89 ? 14.660 -4.581 -15.896 1.00 63.75 89 VAL A N 1
ATOM 710 C CA . VAL A 1 89 ? 13.863 -5.760 -16.256 1.00 63.75 89 VAL A CA 1
ATOM 711 C C . VAL A 1 89 ? 14.274 -6.288 -17.634 1.00 63.75 89 VAL A C 1
ATOM 713 O O . VAL A 1 89 ? 14.438 -7.496 -17.801 1.00 63.75 89 VAL A O 1
ATOM 716 N N . ALA A 1 90 ? 14.534 -5.406 -18.601 1.00 66.06 90 ALA A N 1
ATOM 717 C CA . ALA A 1 90 ? 15.044 -5.779 -19.920 1.00 66.06 90 ALA A CA 1
ATOM 718 C C . ALA A 1 90 ? 16.450 -6.404 -19.842 1.00 66.06 90 ALA A C 1
ATOM 720 O O . ALA A 1 90 ? 16.724 -7.392 -20.523 1.00 66.06 90 ALA A O 1
ATOM 721 N N . GLN A 1 91 ? 17.326 -5.904 -18.964 1.00 61.78 91 GLN A N 1
ATOM 722 C CA . GLN A 1 91 ? 18.637 -6.517 -18.710 1.00 61.78 91 GLN A CA 1
ATOM 723 C C . GLN A 1 91 ? 18.522 -7.893 -18.041 1.00 61.78 91 GLN A C 1
ATOM 725 O O . GLN A 1 91 ? 19.262 -8.817 -18.378 1.00 61.78 91 GLN A O 1
ATOM 730 N N . ALA A 1 92 ? 17.589 -8.062 -17.099 1.00 65.50 92 ALA A N 1
ATOM 731 C CA . ALA A 1 92 ? 17.314 -9.368 -16.506 1.00 65.50 92 ALA A CA 1
ATOM 732 C C . ALA A 1 92 ? 16.766 -10.359 -17.548 1.00 65.50 92 ALA A C 1
ATOM 734 O O . ALA A 1 92 ? 17.204 -11.508 -17.577 1.00 65.50 92 ALA A O 1
ATOM 735 N N . PHE A 1 93 ? 15.886 -9.905 -18.444 1.00 68.62 93 PHE A N 1
ATOM 736 C CA . PHE A 1 93 ? 15.397 -10.689 -19.579 1.00 68.62 93 PHE A CA 1
ATOM 737 C C . PHE A 1 93 ? 16.536 -11.132 -20.508 1.00 68.62 93 PHE A C 1
ATOM 739 O O . PHE A 1 93 ? 16.601 -12.305 -20.867 1.00 68.62 93 PHE A O 1
ATOM 746 N N . GLN A 1 94 ? 17.483 -10.245 -20.835 1.00 70.88 94 GLN A N 1
ATOM 747 C CA . GLN A 1 94 ? 18.659 -10.604 -21.640 1.00 70.88 94 GLN A CA 1
ATOM 748 C C . GLN A 1 94 ? 19.495 -11.715 -20.998 1.00 70.88 94 GLN A C 1
ATOM 750 O O . GLN A 1 94 ? 19.848 -12.670 -21.681 1.00 70.88 94 GLN A O 1
ATOM 755 N N . ARG A 1 95 ? 19.746 -11.642 -19.686 1.00 70.06 95 ARG A N 1
ATOM 756 C CA . ARG A 1 95 ? 20.449 -12.715 -18.961 1.00 70.06 95 ARG A CA 1
ATOM 757 C C . ARG A 1 95 ? 19.670 -14.029 -18.978 1.00 70.06 95 ARG A C 1
ATOM 759 O O . ARG A 1 95 ? 20.257 -15.098 -19.081 1.00 70.06 95 ARG A O 1
ATOM 766 N N . LEU A 1 96 ? 18.339 -13.972 -18.907 1.00 66.06 96 LEU A N 1
ATOM 767 C CA . LEU A 1 96 ? 17.499 -15.167 -18.993 1.00 66.06 96 LEU A CA 1
ATOM 768 C C . LEU A 1 96 ? 17.507 -15.796 -20.397 1.00 66.06 96 LEU A C 1
ATOM 770 O O . LEU A 1 96 ? 17.411 -17.016 -20.514 1.00 66.06 96 LEU A O 1
ATOM 774 N N . MET A 1 97 ? 17.690 -15.001 -21.455 1.00 69.50 97 MET A N 1
ATOM 775 C CA . MET A 1 97 ? 17.839 -15.491 -22.834 1.00 69.50 97 MET A CA 1
ATOM 776 C C . MET A 1 97 ? 19.116 -16.311 -23.065 1.00 69.50 97 MET A C 1
ATOM 778 O O . MET A 1 97 ? 19.187 -17.042 -24.051 1.00 69.50 97 MET A O 1
ATOM 782 N N . GLU A 1 98 ? 20.088 -16.251 -22.151 1.00 73.94 98 GLU A N 1
ATOM 783 C CA . GLU A 1 98 ? 21.281 -17.107 -22.172 1.00 73.94 98 GLU A CA 1
ATOM 784 C C . GLU A 1 98 ? 20.961 -18.568 -21.796 1.00 73.94 98 GLU A C 1
ATOM 786 O O . GLU A 1 98 ? 21.743 -19.471 -22.097 1.00 73.94 98 GLU A O 1
ATOM 791 N N . PHE A 1 99 ? 19.798 -18.837 -21.183 1.00 68.06 99 PHE A N 1
ATOM 792 C CA . PHE A 1 99 ? 19.376 -20.192 -20.828 1.00 68.06 99 PHE A CA 1
ATOM 793 C C . PHE A 1 99 ? 18.626 -20.870 -21.991 1.00 68.06 99 PHE A C 1
ATOM 795 O O . PHE A 1 99 ? 17.549 -20.405 -22.380 1.00 68.06 99 PHE A O 1
ATOM 802 N N . PRO A 1 100 ? 19.083 -22.039 -22.488 1.00 62.78 100 PRO A N 1
ATOM 803 C CA . PRO A 1 100 ? 18.476 -22.716 -23.643 1.00 62.78 100 PRO A CA 1
ATOM 804 C C . PRO A 1 100 ? 16.981 -23.041 -23.485 1.00 62.78 100 PRO A C 1
ATOM 806 O O . PRO A 1 100 ? 16.216 -22.990 -24.448 1.00 62.78 100 PRO A O 1
ATOM 809 N N . ALA A 1 101 ? 16.537 -23.357 -22.263 1.00 60.41 101 ALA A N 1
ATOM 810 C CA . ALA A 1 101 ? 15.132 -23.639 -21.963 1.00 60.41 101 ALA A CA 1
ATOM 811 C C . ALA A 1 101 ? 14.241 -22.388 -22.079 1.00 60.41 101 ALA A C 1
ATOM 813 O O . ALA A 1 101 ? 13.112 -22.473 -22.565 1.00 60.41 101 ALA A O 1
ATOM 814 N N . PHE A 1 102 ? 14.765 -21.230 -21.671 1.00 56.28 102 PHE A N 1
ATOM 815 C CA . PHE A 1 102 ? 14.080 -19.942 -21.753 1.00 56.28 102 PHE A CA 1
ATOM 816 C C . PHE A 1 102 ? 14.076 -19.429 -23.198 1.00 56.28 102 PHE A C 1
ATOM 818 O O . PHE A 1 102 ? 13.023 -19.085 -23.739 1.00 56.28 102 PHE A O 1
ATOM 825 N N . GLN A 1 103 ? 15.220 -19.524 -23.880 1.00 68.38 103 GLN A N 1
ATOM 826 C CA . GLN A 1 103 ? 15.366 -19.194 -25.297 1.00 68.38 103 GLN A CA 1
ATOM 827 C C . GLN A 1 103 ? 14.431 -20.022 -26.193 1.00 68.38 103 GLN A C 1
ATOM 829 O O . GLN A 1 103 ? 13.873 -19.503 -27.152 1.00 68.38 103 GLN A O 1
ATOM 834 N N . LYS A 1 104 ? 14.164 -21.296 -25.877 1.00 68.06 104 LYS A N 1
ATOM 835 C CA . LYS A 1 104 ? 13.208 -22.122 -26.642 1.00 68.06 104 LYS A CA 1
ATOM 836 C C . LYS A 1 104 ? 11.771 -21.579 -26.611 1.00 68.06 104 LYS A C 1
ATOM 838 O O . LYS A 1 104 ? 10.990 -21.869 -27.515 1.00 68.06 104 LYS A O 1
ATOM 843 N N . LYS A 1 105 ? 11.408 -20.828 -25.567 1.00 59.66 105 LYS A N 1
ATOM 844 C CA . LYS A 1 105 ? 10.074 -20.236 -25.383 1.00 59.66 105 LYS A CA 1
ATOM 845 C C . LYS A 1 105 ? 10.013 -18.769 -25.835 1.00 59.66 105 LYS A C 1
ATOM 847 O O . LYS A 1 105 ? 8.969 -18.357 -26.322 1.00 59.66 105 LYS A O 1
ATOM 852 N N . PHE A 1 106 ? 11.117 -18.024 -25.716 1.00 60.94 106 PHE A N 1
ATOM 853 C CA . PHE A 1 106 ? 11.198 -16.573 -25.976 1.00 60.94 106 PHE A CA 1
ATOM 854 C C . PHE A 1 106 ? 12.137 -16.190 -27.128 1.00 60.94 106 PHE A C 1
ATOM 856 O O . PHE A 1 106 ? 12.349 -15.012 -27.382 1.00 60.94 106 PHE A O 1
ATOM 863 N N . GLY A 1 107 ? 12.673 -17.163 -27.867 1.00 59.56 107 GLY A N 1
ATOM 864 C CA . GLY A 1 107 ? 13.694 -16.995 -28.911 1.00 59.56 107 GLY A CA 1
ATOM 865 C C . GLY A 1 107 ? 13.331 -16.073 -30.076 1.00 59.56 107 GLY A C 1
ATOM 866 O O . GLY A 1 107 ? 14.210 -15.740 -30.863 1.00 59.56 107 GLY A O 1
ATOM 867 N N . GLY A 1 108 ? 12.064 -15.669 -30.189 1.00 65.44 108 GLY A N 1
ATOM 868 C CA . GLY A 1 108 ? 11.587 -14.690 -31.167 1.00 65.44 108 GLY A CA 1
ATOM 869 C C . GLY A 1 108 ? 11.415 -13.270 -30.624 1.00 65.44 108 GLY A C 1
ATOM 870 O O . GLY A 1 108 ? 10.959 -12.421 -31.374 1.00 65.44 108 GLY A O 1
ATOM 871 N N . MET A 1 109 ? 11.726 -13.015 -29.348 1.00 67.69 109 MET A N 1
ATOM 872 C CA . MET A 1 109 ? 11.528 -11.721 -28.695 1.00 67.69 109 MET A CA 1
ATOM 873 C C . MET A 1 109 ? 12.877 -11.108 -28.315 1.00 67.69 109 MET A C 1
ATOM 875 O O . MET A 1 109 ? 13.599 -11.618 -27.455 1.00 67.69 109 MET A O 1
ATOM 879 N N . SER A 1 110 ? 13.222 -10.000 -28.960 1.00 72.19 110 SER A N 1
ATOM 880 C CA . SER A 1 110 ? 14.379 -9.183 -28.606 1.00 72.19 110 SER A CA 1
ATOM 881 C C . SER A 1 110 ? 14.137 -8.409 -27.309 1.00 72.19 110 SER A C 1
ATOM 883 O O . SER A 1 110 ? 13.004 -8.176 -26.892 1.00 72.19 110 SER A O 1
ATOM 885 N N . ALA A 1 111 ? 15.219 -7.962 -26.670 1.00 65.00 111 ALA A N 1
ATOM 886 C CA . ALA A 1 111 ? 15.125 -7.120 -25.480 1.00 65.00 111 ALA A CA 1
ATOM 887 C C . ALA A 1 111 ? 14.388 -5.798 -25.750 1.00 65.00 111 ALA A C 1
ATOM 889 O O . ALA A 1 111 ? 13.707 -5.293 -24.864 1.00 65.00 111 ALA A O 1
ATOM 890 N N . GLU A 1 112 ? 14.492 -5.269 -26.972 1.00 61.78 112 GLU A N 1
ATOM 891 C CA . GLU A 1 112 ? 13.811 -4.043 -27.387 1.00 61.78 112 GLU A CA 1
ATOM 892 C C . GLU A 1 112 ? 12.314 -4.281 -27.622 1.00 61.78 112 GLU A C 1
ATOM 894 O O . GLU A 1 112 ? 11.487 -3.477 -27.209 1.00 61.78 112 GLU A O 1
ATOM 899 N N . GLU A 1 113 ? 11.933 -5.419 -28.206 1.00 65.00 113 GLU A N 1
ATOM 900 C CA . GLU A 1 113 ? 10.524 -5.827 -28.320 1.00 65.00 113 GLU A CA 1
ATOM 901 C C . GLU A 1 113 ? 9.910 -6.113 -26.950 1.00 65.00 113 GLU A C 1
ATOM 903 O O . GLU A 1 113 ? 8.789 -5.691 -26.681 1.00 65.00 113 GLU A O 1
ATOM 908 N N . PHE A 1 114 ? 10.659 -6.759 -26.054 1.00 67.50 114 PHE A N 1
ATOM 909 C CA . PHE A 1 114 ? 10.250 -6.987 -24.671 1.00 67.50 114 PHE A CA 1
ATOM 910 C C . PHE A 1 114 ? 10.070 -5.665 -23.912 1.00 67.50 114 PHE A C 1
ATOM 912 O O . PHE A 1 114 ? 9.061 -5.463 -23.238 1.00 67.50 114 PHE A O 1
ATOM 919 N N . ARG A 1 115 ? 11.014 -4.732 -24.071 1.00 61.75 115 ARG A N 1
ATOM 920 C CA . ARG A 1 115 ? 10.933 -3.374 -23.526 1.00 61.75 115 ARG A CA 1
ATOM 921 C C . ARG A 1 115 ? 9.704 -2.649 -24.065 1.00 61.75 115 ARG A C 1
ATOM 923 O O . ARG A 1 115 ? 8.905 -2.158 -23.281 1.00 61.75 115 ARG A O 1
ATOM 930 N N . ASN A 1 116 ? 9.519 -2.618 -25.381 1.00 59.47 116 ASN A N 1
ATOM 931 C CA . ASN A 1 116 ? 8.378 -1.966 -26.021 1.00 59.47 116 ASN A CA 1
ATOM 932 C C . ASN A 1 116 ? 7.051 -2.593 -25.601 1.00 59.47 116 ASN A C 1
ATOM 934 O O . ASN A 1 116 ? 6.076 -1.881 -25.405 1.00 59.47 116 ASN A O 1
ATOM 938 N N . MET A 1 117 ? 7.004 -3.904 -25.405 1.00 62.34 117 MET A N 1
ATOM 939 C CA . MET A 1 117 ? 5.836 -4.586 -24.865 1.00 62.34 117 MET A CA 1
ATOM 940 C C . MET A 1 117 ? 5.544 -4.146 -23.427 1.00 62.34 117 MET A C 1
ATOM 942 O O . MET A 1 117 ? 4.399 -3.820 -23.157 1.00 62.34 117 MET A O 1
ATOM 946 N N . LEU A 1 118 ? 6.547 -4.061 -22.541 1.00 57.94 118 LEU A N 1
ATOM 947 C CA . LEU A 1 118 ? 6.386 -3.538 -21.172 1.00 57.94 118 LEU A CA 1
ATOM 948 C C . LEU A 1 118 ? 5.936 -2.067 -21.150 1.00 57.94 118 LEU A C 1
ATOM 950 O O . LEU A 1 118 ? 5.146 -1.675 -20.299 1.00 57.94 118 LEU A O 1
ATOM 954 N N . MET A 1 119 ? 6.433 -1.269 -22.095 1.00 53.75 119 MET A N 1
ATOM 955 C CA . MET A 1 119 ? 6.145 0.161 -22.248 1.00 53.75 119 MET A CA 1
ATOM 956 C C . MET A 1 119 ? 4.762 0.448 -22.833 1.00 53.75 119 MET A C 1
ATOM 958 O O . MET A 1 119 ? 4.135 1.437 -22.474 1.00 53.75 119 MET A O 1
ATOM 962 N N . ASN A 1 120 ? 4.310 -0.407 -23.751 1.00 48.28 120 ASN A N 1
ATOM 963 C CA . ASN A 1 120 ? 3.041 -0.279 -24.463 1.00 48.28 120 ASN A CA 1
ATOM 964 C C . ASN A 1 120 ? 1.921 -1.101 -23.810 1.00 48.28 120 ASN A C 1
ATOM 966 O O . ASN A 1 120 ? 0.853 -1.257 -24.409 1.00 48.28 120 ASN A O 1
ATOM 970 N N . VAL A 1 121 ? 2.136 -1.627 -22.597 1.00 46.03 121 VAL A N 1
ATOM 971 C CA . VAL A 1 121 ? 1.030 -2.090 -21.754 1.00 46.03 121 VAL A CA 1
ATOM 972 C C . VAL A 1 121 ? 0.237 -0.854 -21.325 1.00 46.03 121 VAL A C 1
ATOM 974 O O . VAL A 1 121 ? 0.432 -0.312 -20.240 1.00 46.03 121 VAL A O 1
ATOM 977 N N . ASP A 1 122 ? -0.678 -0.404 -22.185 1.00 35.62 122 ASP A N 1
ATOM 978 C CA . ASP A 1 122 ? -1.832 0.389 -21.768 1.00 35.62 122 ASP A CA 1
ATOM 979 C C . ASP A 1 122 ? -2.585 -0.476 -20.737 1.00 35.62 122 ASP A C 1
ATOM 981 O O . ASP A 1 122 ? -3.418 -1.317 -21.099 1.00 35.62 122 ASP A O 1
ATOM 985 N N . PHE A 1 123 ? -2.311 -0.285 -19.441 1.00 37.62 123 PHE A N 1
ATOM 986 C CA . PHE A 1 123 ? -3.131 -0.833 -18.346 1.00 37.62 123 PHE A CA 1
ATOM 987 C C . PHE A 1 123 ? -4.618 -0.438 -18.514 1.00 37.62 123 PHE A C 1
ATOM 989 O O . PHE A 1 123 ? -5.532 -1.112 -18.022 1.00 37.62 123 PHE A O 1
ATOM 996 N N . ASP A 1 124 ? -4.876 0.600 -19.311 1.00 33.78 124 ASP A N 1
ATOM 997 C CA . ASP A 1 124 ? -6.203 1.054 -19.688 1.00 33.78 124 ASP A CA 1
ATOM 998 C C . ASP A 1 124 ? -6.917 0.176 -20.725 1.00 33.78 124 ASP A C 1
ATOM 1000 O O . ASP A 1 124 ? -8.149 0.127 -20.686 1.00 33.78 124 ASP A O 1
ATOM 1004 N N . ARG A 1 125 ? -6.225 -0.603 -21.575 1.00 36.03 125 ARG A N 1
ATOM 1005 C CA . ARG A 1 125 ? -6.874 -1.282 -22.721 1.00 36.03 125 ARG A CA 1
ATOM 1006 C C . ARG A 1 125 ? -7.027 -2.804 -22.648 1.00 36.03 125 ARG A C 1
ATOM 1008 O O . ARG A 1 125 ? -7.668 -3.377 -23.525 1.00 36.03 125 ARG A O 1
ATOM 1015 N N . ALA A 1 126 ? -6.546 -3.482 -21.611 1.00 33.38 126 ALA A N 1
ATOM 1016 C CA . ALA A 1 126 ? -6.614 -4.946 -21.553 1.00 33.38 126 ALA A CA 1
ATOM 1017 C C . ALA A 1 126 ? -7.737 -5.482 -20.643 1.00 33.38 126 ALA A C 1
ATOM 1019 O O . ALA A 1 126 ? -7.485 -6.168 -19.659 1.00 33.38 126 ALA A O 1
ATOM 1020 N N . ALA A 1 127 ? -8.996 -5.269 -21.041 1.00 34.56 127 ALA A N 1
ATOM 1021 C CA . ALA A 1 127 ? -10.074 -6.217 -20.716 1.00 34.56 127 ALA A CA 1
ATOM 1022 C C . ALA A 1 127 ? -9.971 -7.518 -21.555 1.00 34.56 127 ALA A C 1
ATOM 1024 O O . ALA A 1 127 ? -10.845 -8.379 -21.515 1.00 34.56 127 ALA A O 1
ATOM 1025 N N . GLY A 1 128 ? -8.890 -7.691 -22.321 1.00 42.88 128 GLY A N 1
ATOM 1026 C CA . GLY A 1 128 ? -8.595 -8.903 -23.070 1.00 42.88 128 GLY A CA 1
ATOM 1027 C C . GLY A 1 128 ? -7.091 -9.127 -23.169 1.00 42.88 128 GLY A C 1
ATOM 1028 O O . GLY A 1 128 ? -6.419 -8.417 -23.902 1.00 42.88 128 GLY A O 1
ATOM 1029 N N . LYS A 1 129 ? -6.609 -10.141 -22.439 1.00 45.00 129 LYS A N 1
ATOM 1030 C CA . LYS A 1 129 ? -5.299 -10.809 -22.553 1.00 45.00 129 LYS A CA 1
ATOM 1031 C C . LYS A 1 129 ? -4.062 -9.912 -22.455 1.00 45.00 129 LYS A C 1
ATOM 1033 O O . LYS A 1 129 ? -3.530 -9.424 -23.446 1.00 45.00 129 LYS A O 1
ATOM 1038 N N . ALA A 1 130 ? -3.508 -9.833 -21.249 1.00 45.00 130 ALA A N 1
ATOM 1039 C CA . ALA A 1 130 ? -2.106 -9.487 -21.068 1.00 45.00 130 ALA A CA 1
ATOM 1040 C C . ALA A 1 130 ? -1.236 -10.690 -21.489 1.00 45.00 130 ALA A C 1
ATOM 1042 O O . ALA A 1 130 ? -0.763 -11.443 -20.641 1.00 45.00 130 ALA A O 1
ATOM 1043 N N . GLU A 1 131 ? -1.031 -10.886 -22.798 1.00 45.22 131 GLU A N 1
ATOM 1044 C CA . GLU A 1 131 ? -0.284 -12.033 -23.355 1.00 45.22 131 GLU A CA 1
ATOM 1045 C C . GLU A 1 131 ? 1.113 -12.196 -22.740 1.00 45.22 131 GLU A C 1
ATOM 1047 O O . GLU A 1 131 ? 1.597 -13.314 -22.566 1.00 45.22 131 GLU A O 1
ATOM 1052 N N . TRP A 1 132 ? 1.750 -11.092 -22.346 1.00 43.38 132 TRP A N 1
ATOM 1053 C CA . TRP A 1 132 ? 3.008 -11.114 -21.606 1.00 43.38 132 TRP A CA 1
ATOM 1054 C C . TRP A 1 132 ? 2.874 -11.691 -20.198 1.00 43.38 132 TRP A C 1
ATOM 1056 O O . TRP A 1 132 ? 3.684 -12.529 -19.810 1.00 43.38 132 TRP A O 1
ATOM 1066 N N . ALA A 1 133 ? 1.871 -11.250 -19.434 1.00 48.22 133 ALA A N 1
ATOM 1067 C CA . ALA A 1 133 ? 1.640 -11.742 -18.082 1.00 48.22 133 ALA A CA 1
ATOM 1068 C C . ALA A 1 133 ? 1.282 -13.231 -18.130 1.00 48.22 133 ALA A C 1
ATOM 1070 O O . ALA A 1 133 ? 1.857 -14.023 -17.388 1.00 48.22 133 ALA A O 1
ATOM 1071 N N . ASP A 1 134 ? 0.440 -13.632 -19.085 1.00 53.19 134 ASP A N 1
ATOM 1072 C CA . ASP A 1 134 ? 0.131 -15.036 -19.356 1.00 53.19 134 ASP A CA 1
ATOM 1073 C C . ASP A 1 134 ? 1.395 -15.831 -19.721 1.00 53.19 134 ASP A C 1
ATOM 1075 O O . ASP A 1 134 ? 1.593 -16.952 -19.245 1.00 53.19 134 ASP A O 1
ATOM 1079 N N . SER A 1 135 ? 2.296 -15.241 -20.510 1.00 52.25 135 SER A N 1
ATOM 1080 C CA . SER A 1 135 ? 3.567 -15.857 -20.899 1.00 52.25 135 SER A CA 1
ATOM 1081 C C . SER A 1 135 ? 4.537 -15.982 -19.721 1.00 52.25 135 SER A C 1
ATOM 1083 O O . SER A 1 135 ? 5.089 -17.061 -19.512 1.00 52.25 135 SER A O 1
ATOM 1085 N N . LEU A 1 136 ? 4.700 -14.944 -18.900 1.00 55.34 136 LEU A N 1
ATOM 1086 C CA . LEU A 1 136 ? 5.524 -14.964 -17.688 1.00 55.34 136 LEU A CA 1
ATOM 1087 C C . LEU A 1 136 ? 4.995 -15.987 -16.675 1.00 55.34 136 LEU A C 1
ATOM 1089 O O . LEU A 1 136 ? 5.754 -16.824 -16.183 1.00 55.34 136 LEU A O 1
ATOM 1093 N N . LEU A 1 137 ? 3.684 -15.984 -16.427 1.00 60.62 137 LEU A N 1
ATOM 1094 C CA . LEU A 1 137 ? 3.017 -16.971 -15.580 1.00 60.62 137 LEU A CA 1
ATOM 1095 C C . LEU A 1 137 ? 3.187 -18.383 -16.145 1.00 60.62 137 LEU A C 1
ATOM 109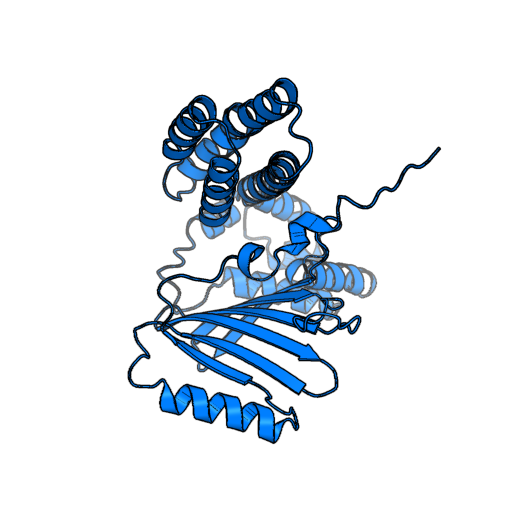7 O O . LEU A 1 137 ? 3.411 -19.327 -15.385 1.00 60.62 137 LEU A O 1
ATOM 1101 N N . SER A 1 138 ? 3.149 -18.549 -17.470 1.00 59.88 138 SER A N 1
ATOM 1102 C CA . SER A 1 138 ? 3.400 -19.844 -18.102 1.00 59.88 138 SER A CA 1
ATOM 1103 C C . SER A 1 138 ? 4.836 -20.330 -17.887 1.00 59.88 138 SER A C 1
ATOM 1105 O O . SER A 1 138 ? 5.017 -21.520 -17.627 1.00 59.88 138 SER A O 1
ATOM 1107 N N . ILE A 1 139 ? 5.841 -19.445 -17.923 1.00 61.91 139 ILE A N 1
ATOM 1108 C CA . ILE A 1 139 ? 7.243 -19.794 -17.644 1.00 61.91 139 ILE A CA 1
ATOM 1109 C C . ILE A 1 139 ? 7.392 -20.227 -16.199 1.00 61.91 139 ILE A C 1
ATOM 1111 O O . ILE A 1 139 ? 7.911 -21.312 -15.949 1.00 61.91 139 ILE A O 1
ATOM 1115 N N . ILE A 1 140 ? 6.925 -19.400 -15.260 1.00 64.62 140 ILE A N 1
ATOM 1116 C CA . ILE A 1 140 ? 7.033 -19.680 -13.827 1.00 64.62 140 ILE A CA 1
ATOM 1117 C C . ILE A 1 140 ? 6.342 -21.011 -13.531 1.00 64.62 140 ILE A C 1
ATOM 1119 O O . ILE A 1 140 ? 6.938 -21.893 -12.919 1.00 64.62 140 ILE A O 1
ATOM 1123 N N . ARG A 1 141 ? 5.137 -21.228 -14.074 1.00 64.19 141 ARG A N 1
ATOM 1124 C CA . ARG A 1 141 ? 4.405 -22.494 -13.943 1.00 64.19 141 ARG A CA 1
ATOM 1125 C C . ARG A 1 141 ? 5.166 -23.682 -14.533 1.00 64.19 141 ARG A C 1
ATOM 1127 O O . ARG A 1 141 ? 5.178 -24.745 -13.919 1.00 64.19 141 ARG A O 1
ATOM 1134 N N . SER A 1 142 ? 5.781 -23.526 -15.703 1.00 64.56 142 SER A N 1
ATOM 1135 C CA . SER A 1 142 ? 6.555 -24.597 -16.352 1.00 64.56 142 SER A CA 1
ATOM 1136 C C . SER A 1 142 ? 7.833 -24.914 -15.560 1.00 64.56 142 SER A C 1
ATOM 1138 O O . SER A 1 142 ? 8.163 -26.080 -15.351 1.00 64.56 142 SER A O 1
ATOM 1140 N N . GLY A 1 143 ? 8.511 -23.890 -15.037 1.00 58.84 143 GLY A N 1
ATOM 1141 C CA . GLY A 1 143 ? 9.686 -24.020 -14.173 1.00 58.84 143 GLY A CA 1
ATOM 1142 C C . GLY A 1 143 ? 9.371 -24.687 -12.832 1.00 58.84 143 GLY A C 1
ATOM 1143 O O . GLY A 1 143 ? 10.062 -25.622 -12.435 1.00 58.84 143 GLY A O 1
ATOM 1144 N N . VAL A 1 144 ? 8.267 -24.306 -12.181 1.00 65.31 144 VAL A N 1
ATOM 1145 C CA . VAL A 1 144 ? 7.761 -24.944 -10.948 1.00 65.31 144 VAL A CA 1
ATOM 1146 C C . VAL A 1 144 ? 7.345 -26.404 -11.178 1.00 65.31 144 VAL A C 1
ATOM 1148 O O . VAL A 1 144 ? 7.497 -27.249 -10.295 1.00 65.31 144 VAL A O 1
ATOM 1151 N N . ARG A 1 145 ? 6.863 -26.744 -12.377 1.00 71.69 145 ARG A N 1
ATOM 1152 C CA . ARG A 1 145 ? 6.565 -28.133 -12.771 1.00 71.69 145 ARG A CA 1
ATOM 1153 C C . ARG A 1 145 ? 7.811 -28.959 -13.104 1.00 71.69 145 ARG A C 1
ATOM 1155 O O . ARG A 1 145 ? 7.685 -30.158 -13.329 1.00 71.69 145 ARG A O 1
ATOM 1162 N N . GLY A 1 146 ? 8.998 -28.348 -13.112 1.00 61.50 146 GLY A N 1
ATOM 1163 C CA . GLY A 1 146 ? 10.258 -29.017 -13.441 1.00 61.50 146 GLY A CA 1
ATOM 1164 C C . GLY A 1 146 ? 10.473 -29.231 -14.942 1.00 61.50 146 GLY A C 1
ATOM 1165 O O . GLY A 1 146 ? 11.379 -29.965 -15.326 1.00 61.50 146 GLY A O 1
ATOM 1166 N N . GLU A 1 147 ? 9.687 -28.582 -15.809 1.00 66.50 147 GLU A N 1
ATOM 1167 C CA . GLU A 1 147 ? 9.807 -28.707 -17.273 1.00 66.50 147 GLU A CA 1
ATOM 1168 C C . GLU A 1 147 ? 11.109 -28.080 -17.817 1.00 66.50 147 GLU A C 1
ATOM 1170 O O . GLU A 1 147 ? 11.492 -28.325 -18.959 1.00 66.50 147 GLU A O 1
ATOM 1175 N N . ALA A 1 148 ? 11.807 -27.296 -16.986 1.00 57.47 148 ALA A N 1
ATOM 1176 C CA . ALA A 1 148 ? 13.124 -26.708 -17.245 1.00 57.47 148 ALA A CA 1
ATOM 1177 C C . ALA A 1 148 ? 14.274 -27.422 -16.492 1.00 57.47 148 ALA A C 1
ATOM 1179 O O . ALA A 1 148 ? 15.348 -26.842 -16.327 1.00 57.47 148 ALA A O 1
ATOM 1180 N N . GLY A 1 149 ? 14.049 -28.654 -16.017 1.00 62.03 149 GLY A N 1
ATOM 1181 C CA . GLY A 1 149 ? 14.980 -29.416 -15.172 1.00 62.03 149 GLY A CA 1
ATOM 1182 C C . GLY A 1 149 ? 14.544 -29.412 -13.704 1.00 62.03 149 GLY A C 1
ATOM 1183 O O . GLY A 1 149 ? 14.125 -28.381 -13.173 1.00 62.03 149 GLY A O 1
ATOM 1184 N N . ILE A 1 150 ? 14.612 -30.572 -13.044 1.00 66.69 150 ILE A N 1
ATOM 1185 C CA . ILE A 1 150 ? 14.144 -30.749 -11.656 1.00 66.69 150 ILE A CA 1
ATOM 1186 C C . ILE A 1 150 ? 15.030 -29.957 -10.687 1.00 66.69 150 ILE A C 1
ATOM 1188 O O . ILE A 1 150 ? 14.529 -29.400 -9.711 1.00 66.69 150 ILE A O 1
ATOM 1192 N N . GLU A 1 151 ? 16.317 -29.835 -11.002 1.00 64.69 151 GLU A N 1
ATOM 1193 C CA . GLU A 1 151 ? 17.303 -29.042 -10.268 1.00 64.69 151 GLU A CA 1
ATOM 1194 C C . GLU A 1 151 ? 16.965 -27.542 -10.209 1.00 64.69 151 GLU A C 1
ATOM 1196 O O . GLU A 1 151 ? 17.305 -26.874 -9.238 1.00 64.69 151 GLU A O 1
ATOM 1201 N N . ASN A 1 152 ? 16.226 -27.015 -11.192 1.00 51.84 152 ASN A N 1
ATOM 1202 C CA . ASN A 1 152 ? 15.857 -25.597 -11.255 1.00 51.84 152 ASN A CA 1
ATOM 1203 C C . ASN A 1 152 ? 14.514 -25.297 -10.572 1.00 51.84 152 ASN A C 1
ATOM 1205 O O . ASN A 1 152 ? 14.147 -24.133 -10.398 1.00 51.84 152 ASN A O 1
ATOM 1209 N N . ARG A 1 153 ? 13.768 -26.334 -10.170 1.00 66.38 153 ARG A N 1
ATOM 1210 C CA . ARG A 1 153 ? 12.421 -26.206 -9.598 1.00 66.38 153 ARG A CA 1
ATOM 1211 C C . ARG A 1 153 ? 12.400 -25.322 -8.355 1.00 66.38 153 ARG A C 1
ATOM 1213 O O . ARG A 1 153 ? 11.503 -24.501 -8.199 1.00 66.38 153 ARG A O 1
ATOM 1220 N N . GLU A 1 154 ? 13.392 -25.484 -7.488 1.00 56.03 154 GLU A N 1
ATOM 1221 C CA . GLU A 1 154 ? 13.522 -24.709 -6.254 1.00 56.03 154 GLU A CA 1
ATOM 1222 C C . GLU A 1 154 ? 13.797 -23.228 -6.542 1.00 56.03 154 GLU A C 1
ATOM 1224 O O . GLU A 1 154 ? 13.176 -22.362 -5.937 1.00 56.03 154 GLU A O 1
ATOM 1229 N N . ALA A 1 155 ? 14.623 -22.921 -7.547 1.00 55.72 155 ALA A N 1
ATOM 1230 C CA . ALA A 1 155 ? 14.871 -21.547 -7.976 1.00 55.72 155 ALA A CA 1
ATOM 1231 C C . ALA A 1 155 ? 13.600 -20.872 -8.523 1.00 55.72 155 ALA A C 1
ATOM 1233 O O . ALA A 1 155 ? 13.301 -19.739 -8.153 1.00 55.72 155 ALA A O 1
ATOM 1234 N N . PHE A 1 156 ? 12.801 -21.569 -9.339 1.00 60.91 156 PHE A N 1
ATOM 1235 C CA . PHE A 1 156 ? 11.517 -21.044 -9.825 1.00 60.91 156 PHE A CA 1
ATOM 1236 C C . PHE A 1 156 ? 10.470 -20.898 -8.714 1.00 60.91 156 PHE A C 1
ATOM 1238 O O . PHE A 1 156 ? 9.718 -19.923 -8.720 1.00 60.91 156 PHE A O 1
ATOM 1245 N N . MET A 1 157 ? 10.446 -21.814 -7.742 1.00 59.75 157 MET A N 1
ATOM 1246 C CA . MET A 1 157 ? 9.623 -21.669 -6.536 1.00 59.75 157 MET A CA 1
ATOM 1247 C C . MET A 1 157 ? 10.052 -20.453 -5.712 1.00 59.75 157 MET A C 1
ATOM 1249 O O . MET A 1 157 ? 9.197 -19.686 -5.285 1.00 59.75 157 MET A O 1
ATOM 1253 N N . ASN A 1 158 ? 11.354 -20.221 -5.551 1.00 55.72 158 ASN A N 1
ATOM 1254 C CA . ASN A 1 158 ? 11.881 -19.064 -4.830 1.00 55.72 158 ASN A CA 1
ATOM 1255 C C . ASN A 1 158 ? 11.600 -17.744 -5.562 1.00 55.72 158 ASN A C 1
ATOM 1257 O O . ASN A 1 158 ? 11.292 -16.752 -4.914 1.00 55.72 158 ASN A O 1
ATOM 1261 N N . ILE A 1 159 ? 11.629 -17.727 -6.899 1.00 63.19 159 ILE A N 1
ATOM 1262 C CA . ILE A 1 159 ? 11.226 -16.559 -7.702 1.00 63.19 159 ILE A CA 1
ATOM 1263 C C . ILE A 1 159 ? 9.729 -16.279 -7.536 1.00 63.19 159 ILE A C 1
ATOM 1265 O O . ILE A 1 159 ? 9.341 -15.138 -7.306 1.00 63.19 159 ILE A O 1
ATOM 1269 N N . MET A 1 160 ? 8.885 -17.311 -7.624 1.00 61.94 160 MET A N 1
ATOM 1270 C CA . MET A 1 160 ? 7.444 -17.177 -7.399 1.00 61.94 160 MET A CA 1
ATOM 1271 C C . MET A 1 160 ? 7.156 -16.671 -5.981 1.00 61.94 160 MET A C 1
ATOM 1273 O O . MET A 1 160 ? 6.374 -15.740 -5.812 1.00 61.94 160 MET A O 1
ATOM 1277 N N . ASN A 1 161 ? 7.836 -17.229 -4.980 1.00 54.69 161 ASN A N 1
ATOM 1278 C CA . ASN A 1 161 ? 7.713 -16.798 -3.594 1.00 54.69 161 ASN A CA 1
ATOM 1279 C C . ASN A 1 161 ? 8.196 -15.356 -3.412 1.00 54.69 161 ASN A C 1
ATOM 1281 O O . ASN A 1 161 ? 7.474 -14.578 -2.818 1.00 54.69 161 ASN A O 1
ATOM 1285 N N . GLY A 1 162 ? 9.339 -14.956 -3.976 1.00 54.97 162 GLY A N 1
ATOM 1286 C CA . GLY A 1 162 ? 9.855 -13.584 -3.864 1.00 54.97 162 GLY A CA 1
ATOM 1287 C C . GLY A 1 162 ? 9.035 -12.529 -4.620 1.00 54.97 162 GLY A C 1
ATOM 1288 O O . GLY A 1 162 ? 9.057 -11.356 -4.256 1.00 54.97 162 GLY A O 1
ATOM 1289 N N . LEU A 1 163 ? 8.292 -12.927 -5.660 1.00 57.47 163 LEU A N 1
ATOM 1290 C CA . LEU A 1 163 ? 7.318 -12.060 -6.334 1.00 57.47 163 LEU A CA 1
ATOM 1291 C C . LEU A 1 163 ? 6.042 -11.872 -5.506 1.00 57.47 163 LEU A C 1
ATOM 1293 O O . LEU A 1 163 ? 5.444 -10.802 -5.553 1.00 57.47 163 LEU A O 1
ATOM 1297 N N . LEU A 1 164 ? 5.617 -12.908 -4.779 1.00 52.00 164 LEU A N 1
ATOM 1298 C CA . LEU A 1 164 ? 4.366 -12.911 -4.014 1.00 52.00 164 LEU A CA 1
ATOM 1299 C C . LEU A 1 164 ? 4.548 -12.457 -2.563 1.00 52.00 164 LEU A C 1
ATOM 1301 O O . LEU A 1 164 ? 3.610 -11.933 -1.970 1.00 52.00 164 LEU A O 1
ATOM 1305 N N . ILE A 1 165 ? 5.738 -12.650 -2.003 1.00 48.66 165 ILE A N 1
ATOM 1306 C CA . ILE A 1 165 ? 6.104 -12.404 -0.612 1.00 48.66 165 ILE A CA 1
ATOM 1307 C C . ILE A 1 165 ? 7.338 -11.504 -0.635 1.00 48.66 165 ILE A C 1
ATOM 1309 O O . ILE A 1 165 ? 8.441 -11.935 -0.974 1.00 48.66 165 ILE A O 1
ATOM 1313 N N . ASN A 1 166 ? 7.157 -10.236 -0.274 1.00 50.44 166 ASN A N 1
ATOM 1314 C CA . ASN A 1 166 ? 8.282 -9.336 -0.058 1.00 50.44 166 ASN A CA 1
ATOM 1315 C C . ASN A 1 166 ? 8.645 -9.374 1.426 1.00 50.44 166 ASN A C 1
ATOM 1317 O O . ASN A 1 166 ? 8.095 -8.623 2.231 1.00 50.44 166 ASN A O 1
ATOM 1321 N N . GLU A 1 167 ? 9.576 -10.251 1.789 1.00 45.31 167 GLU A N 1
ATOM 1322 C CA . GLU A 1 167 ? 10.240 -10.183 3.088 1.00 45.31 167 GLU A CA 1
ATOM 1323 C C . GLU A 1 167 ? 11.210 -8.998 3.064 1.00 45.31 167 GLU A C 1
ATOM 1325 O O . GLU A 1 167 ? 12.377 -9.106 2.680 1.00 45.31 167 GLU A O 1
ATOM 1330 N N . SER A 1 168 ? 10.728 -7.812 3.430 1.00 41.22 168 SER A N 1
ATOM 1331 C CA . SER A 1 168 ? 11.647 -6.718 3.706 1.00 41.22 168 SER A CA 1
ATOM 1332 C C . SER A 1 168 ? 12.357 -7.019 5.021 1.00 41.22 168 SER A C 1
ATOM 1334 O O . SER A 1 168 ? 11.747 -6.951 6.079 1.00 41.22 168 SER A O 1
ATOM 1336 N N . VAL A 1 169 ? 13.671 -7.254 4.971 1.00 37.91 169 VAL A N 1
ATOM 1337 C CA . VAL A 1 169 ? 14.544 -7.377 6.162 1.00 37.91 169 VAL A CA 1
ATOM 1338 C C . VAL A 1 169 ? 14.447 -6.141 7.085 1.00 37.91 169 VAL A C 1
ATOM 1340 O O . VAL A 1 169 ? 14.880 -6.166 8.232 1.00 37.91 169 VAL A O 1
ATOM 1343 N N . TYR A 1 170 ? 13.872 -5.043 6.587 1.00 43.53 170 TYR A N 1
ATOM 1344 C CA . TYR A 1 170 ? 13.788 -3.753 7.258 1.00 43.53 170 TYR A CA 1
ATOM 1345 C C . TYR A 1 170 ? 12.393 -3.389 7.785 1.00 43.53 170 TYR A C 1
ATOM 1347 O O . TYR A 1 170 ? 12.299 -2.348 8.438 1.00 43.53 170 TYR A O 1
ATOM 1355 N N . MET A 1 171 ? 11.348 -4.191 7.529 1.00 51.06 171 MET A N 1
ATOM 1356 C CA . MET A 1 171 ? 9.983 -3.934 8.015 1.00 51.06 171 MET A CA 1
ATOM 1357 C C . MET A 1 171 ? 9.486 -5.094 8.896 1.00 51.06 171 MET A C 1
ATOM 1359 O O . MET A 1 171 ? 9.621 -6.244 8.491 1.00 51.06 171 MET A O 1
ATOM 1363 N N . PRO A 1 172 ? 8.880 -4.826 10.069 1.00 57.75 172 PRO A N 1
ATOM 1364 C CA . PRO A 1 172 ? 8.339 -5.864 10.956 1.00 57.75 172 PRO A CA 1
ATOM 1365 C C . PRO A 1 172 ? 7.030 -6.499 10.450 1.00 57.75 172 PRO A C 1
ATOM 1367 O O . PRO A 1 172 ? 6.507 -7.401 11.093 1.00 57.75 172 PRO A O 1
ATOM 1370 N N . VAL A 1 173 ? 6.507 -6.035 9.311 1.00 67.75 173 VAL A N 1
ATOM 1371 C CA . VAL A 1 173 ? 5.218 -6.443 8.741 1.00 67.75 173 VAL A CA 1
ATOM 1372 C C . VAL A 1 173 ? 5.462 -7.267 7.476 1.00 67.75 173 VAL A C 1
ATOM 1374 O O . VAL A 1 173 ? 6.195 -6.841 6.578 1.00 67.75 173 VAL A O 1
ATOM 1377 N N . LEU A 1 174 ? 4.830 -8.435 7.390 1.00 69.00 174 LEU A N 1
ATOM 1378 C CA . LEU A 1 174 ? 4.828 -9.279 6.199 1.00 69.00 174 LEU A CA 1
ATOM 1379 C C . LEU A 1 174 ? 3.986 -8.620 5.104 1.00 69.00 174 LEU A C 1
ATOM 1381 O O . LEU A 1 174 ? 2.858 -8.209 5.362 1.00 69.00 174 LEU A O 1
ATOM 1385 N N . HIS A 1 175 ? 4.505 -8.572 3.879 1.00 72.31 175 HIS A N 1
ATOM 1386 C CA . HIS A 1 175 ? 3.798 -8.017 2.731 1.00 72.31 175 HIS A CA 1
ATOM 1387 C C . HIS A 1 175 ? 3.580 -9.079 1.645 1.00 72.31 175 HIS A C 1
ATOM 1389 O O . HIS A 1 175 ? 4.541 -9.662 1.132 1.00 72.31 175 HIS A O 1
ATOM 1395 N N . VAL A 1 176 ? 2.313 -9.304 1.289 1.00 67.38 176 VAL A N 1
ATOM 1396 C CA . VAL A 1 176 ? 1.873 -10.295 0.304 1.00 67.38 176 VAL A CA 1
ATOM 1397 C C . VAL A 1 176 ? 1.069 -9.621 -0.807 1.00 67.38 176 VAL A C 1
ATOM 1399 O O . VAL A 1 176 ? 0.079 -8.945 -0.536 1.00 67.38 176 VAL A O 1
ATOM 1402 N N . MET A 1 177 ? 1.442 -9.862 -2.064 1.00 63.91 177 MET A N 1
ATOM 1403 C CA . MET A 1 177 ? 0.635 -9.472 -3.225 1.00 63.91 177 MET A CA 1
ATOM 1404 C C . MET A 1 177 ? -0.200 -10.660 -3.704 1.00 63.91 177 MET A C 1
ATOM 1406 O O . MET A 1 177 ? 0.325 -11.737 -3.990 1.00 63.91 177 MET A O 1
ATOM 1410 N N . LEU A 1 178 ? -1.509 -10.456 -3.812 1.00 63.88 178 LEU A N 1
ATOM 1411 C CA . LEU A 1 178 ? -2.503 -11.473 -4.135 1.00 63.88 178 LEU A CA 1
ATOM 1412 C C . LEU A 1 178 ? -3.280 -11.054 -5.399 1.00 63.88 178 LEU A C 1
ATOM 1414 O O . LEU A 1 178 ? -4.331 -10.417 -5.315 1.00 63.88 178 LEU A O 1
ATOM 1418 N N . PRO A 1 179 ? -2.797 -11.381 -6.607 1.00 57.62 179 PRO A N 1
ATOM 1419 C CA . PRO A 1 179 ? -3.592 -11.205 -7.816 1.00 57.62 179 PRO A CA 1
ATOM 1420 C C . PRO A 1 179 ? -4.683 -12.285 -7.880 1.00 57.62 179 PRO A C 1
ATOM 1422 O O . PRO A 1 179 ? -4.383 -13.479 -7.810 1.00 57.62 179 PRO A O 1
ATOM 1425 N N . LEU A 1 180 ? -5.947 -11.889 -8.039 1.00 61.56 180 LEU A N 1
ATOM 1426 C CA . LEU A 1 180 ? -7.067 -12.827 -8.187 1.00 61.56 180 LEU A CA 1
ATOM 1427 C C . LEU A 1 180 ? -8.035 -12.388 -9.289 1.00 61.56 180 LEU A C 1
ATOM 1429 O O . LEU A 1 180 ? -8.073 -11.225 -9.677 1.00 61.56 180 LEU A O 1
ATOM 1433 N N . ILE A 1 181 ? -8.815 -13.332 -9.817 1.00 57.62 181 ILE A N 1
ATOM 1434 C CA . ILE A 1 181 ? -9.859 -13.060 -10.814 1.00 57.62 181 ILE A CA 1
ATOM 1435 C C . ILE A 1 181 ? -11.211 -13.319 -10.159 1.00 57.62 181 ILE A C 1
ATOM 1437 O O . ILE A 1 181 ? -11.506 -14.453 -9.775 1.00 57.62 181 ILE A O 1
ATOM 1441 N N . LEU A 1 182 ? -12.044 -12.285 -10.063 1.00 58.53 182 LEU A N 1
ATOM 1442 C CA . LEU A 1 182 ? -13.383 -12.358 -9.488 1.00 58.53 182 LEU A CA 1
ATOM 1443 C C . LEU A 1 182 ? -14.412 -12.154 -10.600 1.00 58.53 182 LEU A C 1
ATOM 1445 O O . LEU A 1 182 ? -14.490 -11.087 -11.196 1.00 58.53 182 LEU A O 1
ATOM 1449 N N . ASN A 1 183 ? -15.180 -13.200 -10.922 1.00 61.97 183 ASN A N 1
ATOM 1450 C CA . ASN A 1 183 ? -16.170 -13.189 -12.012 1.00 61.97 183 ASN A CA 1
ATOM 1451 C C . ASN A 1 183 ? -15.613 -12.696 -13.365 1.00 61.97 183 ASN A C 1
ATOM 1453 O O . ASN A 1 183 ? -16.298 -12.015 -14.120 1.00 61.97 183 ASN A O 1
ATOM 1457 N N . GLY A 1 184 ? -14.358 -13.037 -13.674 1.00 55.91 184 GLY A N 1
ATOM 1458 C CA . GLY A 1 184 ? -13.676 -12.602 -14.899 1.00 55.91 184 GLY A CA 1
ATOM 1459 C C . GLY A 1 184 ? -13.030 -11.215 -14.816 1.00 55.91 184 GLY A C 1
ATOM 1460 O O . GLY A 1 184 ? -12.310 -10.842 -15.737 1.00 55.91 184 GLY A O 1
ATOM 1461 N N . VAL A 1 185 ? -13.222 -10.485 -13.715 1.00 55.75 185 VAL A N 1
ATOM 1462 C CA . VAL A 1 185 ? -12.598 -9.183 -13.467 1.00 55.75 185 VAL A CA 1
ATOM 1463 C C . VAL A 1 185 ? -11.301 -9.386 -12.679 1.00 55.75 185 VAL A C 1
ATOM 1465 O O . VAL A 1 185 ? -11.336 -9.984 -11.599 1.00 55.75 185 VAL A O 1
ATOM 1468 N N . PRO A 1 186 ? -10.146 -8.925 -13.188 1.00 54.16 186 PRO A N 1
ATOM 1469 C CA . PRO A 1 186 ? -8.911 -8.907 -12.417 1.00 54.16 186 PRO A CA 1
ATOM 1470 C C . PRO A 1 186 ? -9.059 -7.995 -11.197 1.00 54.16 186 PRO A C 1
ATOM 1472 O O . PRO A 1 186 ? -9.478 -6.845 -11.323 1.00 54.16 186 PRO A O 1
ATOM 1475 N N . VAL A 1 187 ? -8.689 -8.508 -10.031 1.00 58.50 187 VAL A N 1
ATOM 1476 C CA . VAL A 1 187 ? -8.632 -7.768 -8.772 1.00 58.50 187 VAL A CA 1
ATOM 1477 C C . VAL A 1 187 ? -7.187 -7.782 -8.306 1.00 58.50 187 VAL A C 1
ATOM 1479 O O . VAL A 1 187 ? -6.581 -8.848 -8.138 1.00 58.50 187 VAL A O 1
ATOM 1482 N N . PHE A 1 188 ? -6.628 -6.592 -8.116 1.00 62.19 188 PHE A N 1
ATOM 1483 C CA . PHE A 1 188 ? -5.317 -6.455 -7.504 1.00 62.19 188 PHE A CA 1
ATOM 1484 C C . PHE A 1 188 ? -5.516 -6.350 -6.001 1.00 62.19 188 PHE A C 1
ATOM 1486 O O . PHE A 1 188 ? -6.180 -5.421 -5.547 1.00 62.19 188 PHE A O 1
ATOM 1493 N N . SER A 1 189 ? -4.978 -7.303 -5.239 1.00 66.44 189 SER A N 1
ATOM 1494 C CA . SER A 1 189 ? -5.031 -7.245 -3.783 1.00 66.44 189 SER A CA 1
A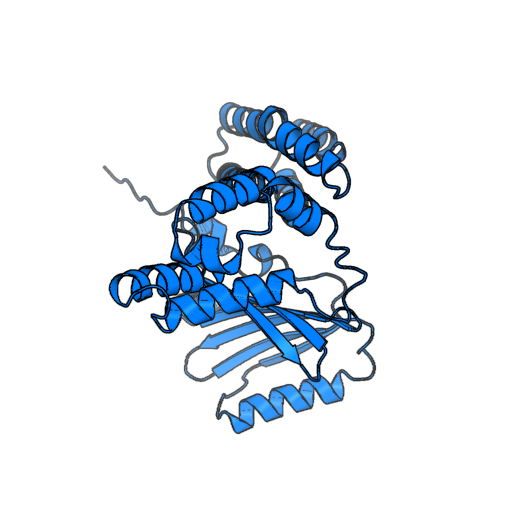TOM 1495 C C . SER A 1 189 ? -3.651 -7.317 -3.148 1.00 66.44 189 SER A C 1
ATOM 1497 O O . SER A 1 189 ? -2.731 -7.952 -3.662 1.00 66.44 189 SER A O 1
ATOM 1499 N N . GLU A 1 190 ? -3.511 -6.611 -2.039 1.00 75.12 190 GLU A N 1
ATOM 1500 C CA . GLU A 1 190 ? -2.292 -6.433 -1.271 1.00 75.12 190 GLU A CA 1
ATOM 1501 C C . GLU A 1 190 ? -2.630 -6.686 0.197 1.00 75.12 190 GLU A C 1
ATOM 1503 O O . GLU A 1 190 ? -3.631 -6.180 0.701 1.00 75.12 190 GLU A O 1
ATOM 1508 N N . MET A 1 191 ? -1.827 -7.480 0.891 1.00 77.38 191 MET A N 1
ATOM 1509 C CA . MET A 1 191 ? -2.051 -7.815 2.290 1.00 77.38 191 MET A CA 1
ATOM 1510 C C . MET A 1 191 ? -0.792 -7.551 3.100 1.00 77.38 191 MET A C 1
ATOM 1512 O O . MET A 1 191 ? 0.295 -8.020 2.768 1.00 77.38 191 MET A O 1
ATOM 1516 N N . TRP A 1 192 ? -0.970 -6.833 4.197 1.00 81.25 192 TRP A N 1
ATOM 1517 C CA . TRP A 1 192 ? 0.057 -6.511 5.171 1.00 81.25 192 TRP A CA 1
ATOM 1518 C C . TRP A 1 192 ? -0.304 -7.185 6.489 1.00 81.25 192 TRP A C 1
ATOM 1520 O O . TRP A 1 192 ? -1.450 -7.071 6.921 1.00 81.25 192 TRP A O 1
ATOM 1530 N N . VAL A 1 193 ? 0.633 -7.896 7.112 1.00 82.19 193 VAL A N 1
ATOM 1531 C CA . VAL A 1 193 ? 0.384 -8.674 8.334 1.00 82.19 193 VAL A CA 1
ATOM 1532 C C . VAL A 1 193 ? 1.462 -8.397 9.375 1.00 82.19 193 VAL A C 1
ATOM 1534 O O . VAL A 1 193 ? 2.635 -8.677 9.131 1.00 82.19 193 VAL A O 1
ATOM 1537 N N . ASP A 1 194 ? 1.062 -7.888 10.537 1.00 82.81 194 ASP A N 1
ATOM 1538 C CA . ASP A 1 194 ? 1.878 -7.892 11.751 1.00 82.81 194 ASP A CA 1
ATOM 1539 C C . ASP A 1 194 ? 1.391 -9.042 12.650 1.00 82.81 194 ASP A C 1
ATOM 1541 O O . ASP A 1 194 ? 0.277 -8.976 13.180 1.00 82.81 194 ASP A O 1
ATOM 1545 N N . PRO A 1 195 ? 2.161 -10.136 12.785 1.00 78.12 195 PRO A N 1
ATOM 1546 C CA . PRO A 1 195 ? 1.772 -11.276 13.609 1.00 78.12 195 PRO A CA 1
ATOM 1547 C C . PRO A 1 195 ? 1.936 -11.031 15.118 1.00 78.12 195 PRO A C 1
ATOM 1549 O O . PRO A 1 195 ? 1.599 -11.919 15.898 1.00 78.12 195 PRO A O 1
ATOM 1552 N N . ASP A 1 196 ? 2.501 -9.892 15.525 1.00 78.56 196 ASP A N 1
ATOM 1553 C CA . ASP A 1 196 ? 2.951 -9.606 16.890 1.00 78.56 196 ASP A CA 1
ATOM 1554 C C . ASP A 1 196 ? 2.559 -8.178 17.324 1.00 78.56 196 ASP A C 1
ATOM 1556 O O . ASP A 1 196 ? 3.329 -7.468 17.984 1.00 78.56 196 ASP A O 1
ATOM 1560 N N . GLU A 1 197 ? 1.354 -7.751 16.937 1.00 84.06 197 GLU A N 1
ATOM 1561 C CA . GLU A 1 197 ? 0.802 -6.442 17.277 1.00 84.06 197 GLU A CA 1
ATOM 1562 C C . GLU A 1 197 ? 0.304 -6.435 18.730 1.00 84.06 197 GLU A C 1
ATOM 1564 O O . GLU A 1 197 ? -0.353 -7.371 19.189 1.00 84.06 197 GLU A O 1
ATOM 1569 N N . GLU A 1 198 ? 0.592 -5.361 19.465 1.00 79.12 198 GLU A N 1
ATOM 1570 C CA . GLU A 1 198 ? 0.126 -5.232 20.853 1.00 79.12 198 GLU A CA 1
ATOM 1571 C C . GLU A 1 198 ? -1.371 -4.923 20.889 1.00 79.12 198 GLU A C 1
ATOM 1573 O O . GLU A 1 198 ? -1.889 -4.211 20.025 1.00 79.12 198 GLU A O 1
ATOM 1578 N N . SER A 1 199 ? -2.052 -5.432 21.912 1.00 72.81 199 SER A N 1
ATOM 1579 C CA . SER A 1 199 ? -3.462 -5.137 22.149 1.00 72.81 199 SER A CA 1
ATOM 1580 C C . SER A 1 199 ? -3.728 -3.633 22.222 1.00 72.81 199 SER A C 1
ATOM 1582 O O . SER A 1 199 ? -2.976 -2.869 22.830 1.00 72.81 199 SER A O 1
ATOM 1584 N N . GLY A 1 200 ? -4.838 -3.204 21.617 1.00 64.12 200 GLY A N 1
ATOM 1585 C CA . GLY A 1 200 ? -5.329 -1.827 21.716 1.00 64.12 200 GLY A CA 1
ATOM 1586 C C . GLY A 1 200 ? -5.934 -1.488 23.084 1.00 64.12 200 GLY A C 1
ATOM 1587 O O . GLY A 1 200 ? -6.292 -0.336 23.323 1.00 64.12 200 GLY A O 1
ATOM 1588 N N . ASN A 1 201 ? -6.059 -2.473 23.979 1.00 66.56 201 ASN A N 1
ATOM 1589 C CA . ASN A 1 201 ? -6.613 -2.299 25.316 1.00 66.56 201 ASN A CA 1
ATOM 1590 C C . ASN A 1 201 ? -5.563 -1.735 26.285 1.00 66.56 201 ASN A C 1
ATOM 1592 O O . ASN A 1 201 ? -4.518 -2.348 26.516 1.00 66.56 201 ASN A O 1
ATOM 1596 N N . GLU A 1 202 ? -5.860 -0.589 26.907 1.00 54.81 202 GLU A N 1
ATOM 1597 C CA . GLU A 1 202 ? -4.979 0.035 27.902 1.00 54.81 202 GLU A CA 1
ATOM 1598 C C . GLU A 1 202 ? -4.658 -0.938 29.053 1.00 54.81 202 GLU A C 1
ATOM 1600 O O . GLU A 1 202 ? -5.544 -1.402 29.771 1.00 54.81 202 GLU A O 1
ATOM 1605 N N . GLY A 1 203 ? -3.370 -1.245 29.238 1.00 55.94 203 GLY A N 1
ATOM 1606 C CA . GLY A 1 203 ? -2.887 -2.142 30.294 1.00 55.94 203 GLY A CA 1
ATOM 1607 C C . GLY A 1 203 ? -2.876 -3.632 29.936 1.00 55.94 203 GLY A C 1
ATOM 1608 O O . GLY A 1 203 ? -2.448 -4.437 30.766 1.00 55.94 203 GLY A O 1
ATOM 1609 N N . SER A 1 204 ? -3.290 -4.011 28.723 1.00 68.06 204 SER A N 1
ATOM 1610 C CA . SER A 1 204 ? -3.087 -5.367 28.211 1.00 68.06 204 SER A CA 1
ATOM 1611 C C . SER A 1 204 ? -1.644 -5.551 27.726 1.00 68.06 204 SER A C 1
ATOM 1613 O O . SER A 1 204 ? -1.066 -4.673 27.091 1.00 68.06 204 SER A O 1
ATOM 1615 N N . SER A 1 20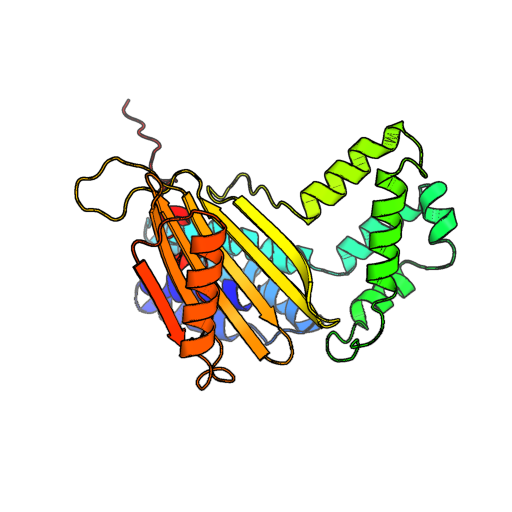5 ? -1.055 -6.705 28.045 1.00 66.56 205 SER A N 1
ATOM 1616 C CA . SER A 1 205 ? 0.237 -7.153 27.486 1.00 66.56 205 SER A CA 1
ATOM 1617 C C . SER A 1 205 ? 0.058 -8.241 26.427 1.00 66.56 205 SER A C 1
ATOM 1619 O O . SER A 1 205 ? 1.032 -8.841 25.967 1.00 66.56 205 SER A O 1
ATOM 1621 N N . GLU A 1 206 ? -1.197 -8.521 26.080 1.00 74.00 206 GLU A N 1
ATOM 1622 C CA . GLU A 1 206 ? -1.555 -9.520 25.093 1.00 74.00 206 GLU A CA 1
ATOM 1623 C C . GLU A 1 206 ? -1.201 -9.027 23.685 1.00 74.00 206 GLU A C 1
ATOM 1625 O O . GLU A 1 206 ? -1.053 -7.827 23.415 1.00 74.00 206 GLU A O 1
ATOM 1630 N N . ARG A 1 207 ? -0.949 -9.998 22.808 1.00 81.50 207 ARG A N 1
ATOM 1631 C CA . ARG A 1 207 ? -0.514 -9.767 21.437 1.00 81.50 207 ARG A CA 1
ATOM 1632 C C . ARG A 1 207 ? -1.430 -10.507 20.488 1.00 81.50 207 ARG A C 1
ATOM 1634 O O . ARG A 1 207 ? -1.789 -11.660 20.731 1.00 81.50 207 ARG A O 1
ATOM 1641 N N . GLY A 1 208 ? -1.765 -9.833 19.402 1.00 84.44 208 GLY A N 1
ATOM 1642 C CA . GLY A 1 208 ? -2.668 -10.313 18.377 1.00 84.44 208 GLY A CA 1
ATOM 1643 C C . GLY A 1 208 ? -2.058 -10.196 16.991 1.00 84.44 208 GLY A C 1
ATOM 1644 O O . GLY A 1 208 ? -0.948 -9.697 16.797 1.00 84.44 208 GLY A O 1
ATOM 1645 N N . VAL A 1 209 ? -2.816 -10.660 16.007 1.00 86.88 209 VAL A N 1
ATOM 1646 C CA . VAL A 1 209 ? -2.447 -10.547 14.597 1.00 86.88 209 VAL A CA 1
ATOM 1647 C C . VAL A 1 209 ? -3.211 -9.379 13.998 1.00 86.88 209 VAL A C 1
ATOM 1649 O O . VAL A 1 209 ? -4.443 -9.397 13.967 1.00 86.88 209 VAL A O 1
ATOM 1652 N N . LYS A 1 210 ? -2.493 -8.381 13.484 1.00 88.88 210 LYS A N 1
ATOM 1653 C CA . LYS A 1 210 ? -3.082 -7.258 12.756 1.00 88.88 210 LYS A CA 1
ATOM 1654 C C . LYS A 1 210 ? -2.864 -7.420 11.264 1.00 88.88 210 LYS A C 1
ATOM 1656 O O . LYS A 1 210 ? -1.753 -7.691 10.814 1.00 88.88 210 LYS A O 1
ATOM 1661 N N . LEU A 1 211 ? -3.922 -7.224 10.489 1.00 89.19 211 LEU A N 1
ATOM 1662 C CA . LEU A 1 211 ? -3.876 -7.294 9.039 1.00 89.19 211 LEU A CA 1
ATOM 1663 C C . LEU A 1 211 ? -4.451 -6.022 8.418 1.00 89.19 211 LEU A C 1
ATOM 1665 O O . LEU A 1 211 ? -5.450 -5.481 8.888 1.00 89.19 211 LEU A O 1
ATOM 1669 N N . LEU A 1 212 ? -3.849 -5.590 7.317 1.00 88.06 212 LEU A N 1
ATOM 1670 C CA . LEU A 1 212 ? -4.424 -4.631 6.384 1.00 88.06 212 LEU A CA 1
ATOM 1671 C C . LEU A 1 212 ? -4.513 -5.312 5.024 1.00 88.06 212 LEU A C 1
ATOM 1673 O O . LEU A 1 212 ? -3.495 -5.585 4.393 1.00 88.06 212 LEU A O 1
ATOM 1677 N N . LEU A 1 213 ? -5.732 -5.580 4.580 1.00 87.38 213 LEU A N 1
ATOM 1678 C CA . LEU A 1 213 ? -6.022 -6.065 3.243 1.00 87.38 213 LEU A CA 1
ATOM 1679 C C . LEU A 1 213 ? -6.508 -4.893 2.398 1.00 87.38 213 LEU A C 1
ATOM 1681 O O . LEU A 1 213 ? -7.441 -4.190 2.771 1.00 87.38 213 LEU A O 1
ATOM 1685 N N . LYS A 1 214 ? -5.893 -4.707 1.244 1.00 84.81 214 LYS A N 1
ATOM 1686 C CA . LYS A 1 214 ? -6.239 -3.690 0.261 1.00 84.81 214 LYS A CA 1
ATOM 1687 C C . LYS A 1 214 ? -6.608 -4.409 -1.012 1.00 84.81 214 LYS A C 1
ATOM 1689 O O . LYS A 1 214 ? -5.905 -5.335 -1.410 1.00 84.81 214 LYS A O 1
ATOM 1694 N N . PHE A 1 215 ? -7.681 -4.011 -1.668 1.00 80.25 215 PHE A N 1
ATOM 1695 C CA . PHE A 1 215 ? -7.945 -4.497 -3.012 1.00 80.25 215 PHE A CA 1
ATOM 1696 C C . PHE A 1 215 ? -8.618 -3.438 -3.859 1.00 80.25 215 PHE A C 1
ATOM 1698 O O . PHE A 1 215 ? -9.453 -2.677 -3.382 1.00 80.25 215 PHE A O 1
ATOM 1705 N N . ASP A 1 216 ? -8.231 -3.394 -5.125 1.00 70.88 216 ASP A N 1
ATOM 1706 C CA . ASP A 1 216 ? -8.748 -2.445 -6.096 1.00 70.88 216 ASP A CA 1
ATOM 1707 C C . ASP A 1 216 ? -9.403 -3.201 -7.249 1.00 70.88 216 ASP A C 1
ATOM 1709 O O . ASP A 1 216 ? -8.860 -4.172 -7.796 1.00 70.88 216 ASP A O 1
ATOM 1713 N N . MET A 1 217 ? -10.612 -2.764 -7.578 1.00 71.44 217 MET A N 1
ATOM 1714 C CA . MET A 1 217 ? -11.398 -3.259 -8.691 1.00 71.44 217 MET A CA 1
ATOM 1715 C C . MET A 1 217 ? -11.593 -2.116 -9.684 1.00 71.44 217 MET A C 1
ATOM 1717 O O . MET A 1 217 ? -12.301 -1.159 -9.380 1.00 71.44 217 MET A O 1
ATOM 1721 N N . LYS A 1 218 ? -11.058 -2.259 -10.901 1.00 63.62 218 LYS A N 1
ATOM 1722 C CA . LYS A 1 218 ? -11.009 -1.196 -11.926 1.00 63.62 218 LYS A CA 1
ATOM 1723 C C . LYS A 1 218 ? -12.323 -0.424 -12.133 1.00 63.62 218 LYS A C 1
ATOM 1725 O O . LYS A 1 218 ? -12.293 0.783 -12.332 1.00 63.62 218 LYS A O 1
ATOM 1730 N N . GLU A 1 219 ? -13.467 -1.109 -12.108 1.00 68.88 219 GLU A N 1
ATOM 1731 C CA . GLU A 1 219 ? -14.785 -0.502 -12.369 1.00 68.88 219 GLU A CA 1
ATOM 1732 C C . GLU A 1 219 ? -15.588 -0.168 -11.100 1.00 68.88 219 GLU A C 1
ATOM 1734 O O . GLU A 1 219 ? -16.655 0.434 -11.190 1.00 68.88 219 GLU A O 1
ATOM 1739 N N . VAL A 1 220 ? -15.099 -0.556 -9.918 1.00 78.62 220 VAL A N 1
ATOM 1740 C CA . VAL A 1 220 ? -15.822 -0.396 -8.643 1.00 78.62 220 VAL A CA 1
ATOM 1741 C C . VAL A 1 220 ? -15.099 0.578 -7.713 1.00 78.62 220 VAL A C 1
ATOM 1743 O O . VAL A 1 220 ? -15.754 1.424 -7.104 1.00 78.62 220 VAL A O 1
ATOM 1746 N N . GLY A 1 221 ? -13.770 0.498 -7.636 1.00 78.06 221 GLY A N 1
ATOM 1747 C CA . GLY A 1 221 ? -12.908 1.317 -6.789 1.00 78.06 221 GLY A CA 1
ATOM 1748 C C . GLY A 1 221 ? -12.128 0.502 -5.755 1.00 78.06 221 GLY A C 1
ATOM 1749 O O . GLY A 1 221 ? -12.090 -0.731 -5.799 1.00 78.06 221 GLY A O 1
ATOM 1750 N N . PHE A 1 222 ? -11.503 1.220 -4.823 1.00 83.25 222 PHE A N 1
ATOM 1751 C CA . PHE A 1 222 ? -10.670 0.640 -3.775 1.00 83.25 222 PHE A CA 1
ATOM 1752 C C . PHE A 1 222 ? -11.490 0.155 -2.580 1.00 83.25 222 PHE A C 1
ATOM 1754 O O . PHE A 1 222 ? -12.520 0.728 -2.222 1.00 83.25 222 PHE A O 1
ATOM 1761 N N . PHE A 1 223 ? -10.952 -0.852 -1.909 1.00 88.75 223 PHE A N 1
ATOM 1762 C CA . PHE A 1 223 ? -11.391 -1.329 -0.613 1.00 88.75 223 PHE A CA 1
ATOM 1763 C C . PHE A 1 223 ? -10.178 -1.473 0.294 1.00 88.75 223 PHE A C 1
ATOM 1765 O O . PHE A 1 223 ? -9.157 -2.027 -0.115 1.00 88.75 223 PHE A O 1
ATOM 1772 N N . ASP A 1 224 ? -10.315 -1.034 1.540 1.00 90.12 224 ASP A N 1
ATOM 1773 C CA . ASP A 1 224 ? -9.332 -1.304 2.584 1.00 90.12 224 ASP A CA 1
ATOM 1774 C C . ASP A 1 224 ? -10.015 -1.952 3.772 1.00 90.12 224 ASP A C 1
ATOM 1776 O O . ASP A 1 224 ? -11.023 -1.459 4.273 1.00 90.12 224 ASP A O 1
ATOM 1780 N N . MET A 1 225 ? -9.441 -3.037 4.255 1.00 92.81 225 MET A N 1
ATOM 1781 C CA . MET A 1 225 ? -9.935 -3.780 5.392 1.00 92.81 225 MET A CA 1
ATOM 1782 C C . MET A 1 225 ? -8.827 -3.890 6.428 1.00 92.81 225 MET A C 1
ATOM 1784 O O . MET A 1 225 ? -7.787 -4.488 6.166 1.00 92.81 225 MET A O 1
ATOM 1788 N N . ILE A 1 226 ? -9.061 -3.323 7.608 1.00 93.12 226 ILE A N 1
ATOM 1789 C CA . ILE A 1 226 ? -8.219 -3.541 8.782 1.00 93.12 226 ILE A CA 1
ATOM 1790 C C . ILE A 1 226 ? -8.870 -4.618 9.636 1.00 93.12 226 ILE A C 1
ATOM 1792 O O . ILE A 1 226 ? -10.074 -4.578 9.887 1.00 93.12 226 ILE A O 1
ATOM 1796 N N . MET A 1 227 ? -8.055 -5.567 10.073 1.00 92.38 227 MET A N 1
ATOM 1797 C CA . MET A 1 227 ? -8.436 -6.662 10.952 1.00 92.38 227 MET A CA 1
ATOM 1798 C C . MET A 1 227 ? -7.469 -6.735 12.121 1.00 92.38 227 MET A C 1
ATOM 1800 O O . MET A 1 227 ? -6.262 -6.587 11.931 1.00 92.38 227 MET A O 1
ATOM 1804 N N . TYR A 1 228 ? -7.991 -7.007 13.306 1.00 91.50 228 TYR A N 1
ATOM 1805 C CA . TYR A 1 228 ? -7.201 -7.341 14.478 1.00 91.50 228 TYR A CA 1
ATOM 1806 C C . TYR A 1 228 ? -7.792 -8.581 15.135 1.00 91.50 228 TYR A C 1
ATOM 1808 O O . TYR A 1 228 ? -8.975 -8.607 15.460 1.00 91.50 228 TYR A O 1
ATOM 1816 N N . TYR A 1 229 ? -6.974 -9.619 15.279 1.00 86.56 229 TYR A N 1
ATOM 1817 C CA . TYR A 1 229 ? -7.375 -10.888 15.864 1.00 86.56 229 TYR A CA 1
ATOM 1818 C C . TYR A 1 229 ? -6.629 -11.139 17.169 1.00 86.56 229 TYR A C 1
ATOM 1820 O O . TYR A 1 229 ? -5.399 -11.231 17.177 1.00 86.56 229 TYR A O 1
ATOM 1828 N N . GLU A 1 230 ? -7.381 -11.324 18.247 1.00 87.06 230 GLU A N 1
ATOM 1829 C CA . GLU A 1 230 ? -6.873 -11.568 19.593 1.00 87.06 230 GLU A CA 1
ATOM 1830 C C . GLU A 1 230 ? -7.806 -12.550 20.316 1.00 87.06 230 GLU A C 1
ATOM 1832 O O . GLU A 1 230 ? -9.026 -12.414 20.287 1.00 87.06 230 GLU A O 1
ATOM 1837 N N . ASN A 1 231 ? -7.242 -13.589 20.940 1.00 82.81 231 ASN A N 1
ATOM 1838 C CA . ASN A 1 231 ? -7.974 -14.542 21.790 1.00 82.81 231 ASN A CA 1
ATOM 1839 C C . ASN A 1 231 ? -9.263 -15.150 21.195 1.00 82.81 231 ASN A C 1
ATOM 1841 O O . ASN A 1 231 ? -10.233 -15.392 21.913 1.00 82.81 231 ASN A O 1
ATOM 1845 N N . GLY A 1 232 ? -9.284 -15.444 19.892 1.00 79.00 232 GLY A N 1
ATOM 1846 C CA . GLY A 1 232 ? -10.461 -16.036 19.237 1.00 79.00 232 GLY A CA 1
ATOM 1847 C C . GLY A 1 232 ? -11.484 -15.021 18.733 1.00 79.00 232 GLY A C 1
ATOM 1848 O O . GLY A 1 232 ? -12.427 -15.415 18.045 1.00 79.00 232 GLY A O 1
ATOM 1849 N N . LYS A 1 233 ? -11.272 -13.738 19.023 1.00 86.88 233 LYS A N 1
ATOM 1850 C CA . LYS A 1 233 ? -12.123 -12.632 18.605 1.00 86.88 233 LYS A CA 1
ATOM 1851 C C . LYS A 1 233 ? -11.452 -11.800 17.524 1.00 86.88 233 LYS A C 1
ATOM 1853 O O . LYS A 1 233 ? -10.227 -11.738 17.433 1.00 86.88 233 LYS A O 1
ATOM 1858 N N . MET A 1 234 ? -12.275 -11.185 16.687 1.00 90.19 234 MET A N 1
ATOM 1859 C CA . MET A 1 234 ? -11.851 -10.362 15.566 1.00 90.19 234 MET A CA 1
ATOM 1860 C C . MET A 1 234 ? -12.539 -8.999 15.615 1.00 90.19 234 MET A C 1
ATOM 1862 O O . MET A 1 234 ? -13.769 -8.920 15.577 1.00 90.19 234 MET A O 1
ATOM 1866 N N . ASP A 1 235 ? -11.739 -7.942 15.585 1.00 92.62 235 ASP A N 1
ATOM 1867 C CA . ASP A 1 235 ? -12.181 -6.592 15.261 1.00 92.62 235 ASP A CA 1
ATOM 1868 C C . ASP A 1 235 ? -11.916 -6.308 13.787 1.00 92.62 235 ASP A C 1
ATOM 1870 O O . ASP A 1 235 ? -10.836 -6.589 13.260 1.00 92.62 235 ASP A O 1
ATOM 1874 N N . MET A 1 236 ? -12.900 -5.734 13.102 1.00 94.06 236 MET A N 1
ATOM 1875 C CA . MET A 1 236 ? -12.810 -5.450 11.677 1.00 94.06 236 MET A CA 1
ATOM 1876 C C . MET A 1 236 ? -13.343 -4.062 11.328 1.00 94.06 236 MET A C 1
ATOM 1878 O O . MET A 1 236 ? -14.404 -3.641 11.787 1.00 94.06 236 MET A O 1
ATOM 1882 N N . MET A 1 237 ? -12.641 -3.383 10.423 1.00 94.50 237 MET A N 1
ATOM 1883 C CA . MET A 1 237 ? -13.117 -2.188 9.736 1.00 94.50 237 MET A CA 1
ATOM 1884 C C . MET A 1 237 ? -12.927 -2.353 8.233 1.00 94.50 237 MET A C 1
ATOM 1886 O O . MET A 1 237 ? -11.808 -2.570 7.779 1.00 94.50 237 MET A O 1
ATOM 1890 N N . LEU A 1 238 ? -14.001 -2.199 7.462 1.00 94.81 238 LEU A N 1
ATOM 1891 C CA . LEU A 1 238 ? -13.965 -2.125 6.005 1.00 94.81 238 LEU A CA 1
ATOM 1892 C C . LEU A 1 238 ? -14.285 -0.703 5.536 1.00 94.81 238 LEU A C 1
ATOM 1894 O O . LEU A 1 238 ? -15.350 -0.169 5.848 1.00 94.81 238 LEU A O 1
ATOM 1898 N N . ARG A 1 239 ? -13.409 -0.151 4.698 1.00 93.31 239 ARG A N 1
ATOM 1899 C CA . ARG A 1 239 ? -13.679 0.997 3.835 1.00 93.31 239 ARG A CA 1
ATOM 1900 C C . ARG A 1 239 ? -14.020 0.528 2.434 1.00 93.31 239 ARG A C 1
ATOM 1902 O O . ARG A 1 239 ? -13.247 -0.219 1.840 1.00 93.31 239 ARG A O 1
ATOM 1909 N N . TYR A 1 240 ? -15.158 0.974 1.919 1.00 91.94 240 TYR A N 1
ATOM 1910 C CA . TYR A 1 240 ? -15.630 0.654 0.570 1.00 91.94 240 TYR A CA 1
ATOM 1911 C C . TYR A 1 240 ? -15.779 1.934 -0.280 1.00 91.94 240 TYR A C 1
ATOM 1913 O O . TYR A 1 240 ? -15.895 3.029 0.284 1.00 91.94 240 TYR A O 1
ATOM 1921 N N . PRO A 1 241 ? -15.791 1.833 -1.622 1.00 89.25 241 PRO A N 1
ATOM 1922 C CA . PRO A 1 241 ? -15.844 2.999 -2.499 1.00 89.25 241 PRO A CA 1
ATOM 1923 C C . PRO A 1 241 ? -17.255 3.603 -2.567 1.00 89.25 241 PRO A C 1
ATOM 1925 O O . PRO A 1 241 ? -18.259 2.907 -2.434 1.00 89.25 241 PRO A O 1
ATOM 1928 N N . GLU A 1 242 ? -17.355 4.908 -2.830 1.00 87.38 242 GLU A N 1
ATOM 1929 C CA . GLU A 1 242 ? -18.631 5.653 -2.873 1.00 87.38 242 GLU A CA 1
ATOM 1930 C C . GLU A 1 242 ? -19.701 5.034 -3.790 1.00 87.38 242 GLU A C 1
ATOM 1932 O O . GLU A 1 242 ? -20.897 5.082 -3.480 1.00 87.38 242 GLU A O 1
ATOM 1937 N N . SER A 1 243 ? -19.262 4.391 -4.875 1.00 86.56 243 SER A N 1
ATOM 1938 C CA . SER A 1 243 ? -20.095 3.654 -5.832 1.00 86.56 243 SER A CA 1
ATOM 1939 C C . SER A 1 243 ? -20.998 2.600 -5.175 1.00 86.56 243 SER A C 1
ATOM 1941 O O . SER A 1 243 ? -22.060 2.290 -5.711 1.00 86.56 243 SER A O 1
ATOM 1943 N N . LEU A 1 244 ? -20.619 2.083 -4.000 1.00 90.31 244 LEU A N 1
ATOM 1944 C CA . LEU A 1 244 ? -21.347 1.048 -3.263 1.00 90.31 244 LEU A CA 1
ATOM 1945 C C . LEU A 1 244 ? -22.079 1.556 -2.015 1.00 90.31 244 LEU A C 1
ATOM 1947 O O . LEU A 1 244 ? -22.557 0.750 -1.219 1.00 90.31 244 LEU A O 1
ATOM 1951 N N . SER A 1 245 ? -22.225 2.871 -1.843 1.00 90.50 245 SER A N 1
ATOM 1952 C CA . SER A 1 245 ? -22.933 3.477 -0.699 1.00 90.50 245 SER A CA 1
ATOM 1953 C C . SER A 1 245 ? -24.337 2.908 -0.461 1.00 90.50 245 SER A C 1
ATOM 1955 O O . SER A 1 245 ? -24.719 2.677 0.684 1.00 90.50 245 SER A O 1
ATOM 1957 N N . GLN A 1 246 ? -25.086 2.592 -1.521 1.00 92.25 246 GLN A N 1
ATOM 1958 C CA . GLN A 1 246 ? -26.424 1.995 -1.409 1.00 92.25 246 GLN A CA 1
ATOM 1959 C C . GLN A 1 246 ? -26.415 0.525 -0.948 1.00 92.25 246 GLN A C 1
ATOM 1961 O O . GLN A 1 246 ? -27.451 0.013 -0.528 1.00 92.25 246 GLN A O 1
ATOM 1966 N N . HIS A 1 247 ? -25.258 -0.141 -0.985 1.00 92.38 247 HIS A N 1
ATOM 1967 C CA . HIS A 1 247 ? -25.083 -1.557 -0.658 1.00 92.38 247 HIS A CA 1
ATOM 1968 C C . HIS A 1 247 ? -24.395 -1.797 0.697 1.00 92.38 247 HIS A C 1
ATOM 1970 O O . HIS A 1 247 ? -24.115 -2.947 1.036 1.00 92.38 247 HIS A O 1
ATOM 1976 N N . GLU A 1 248 ? -24.157 -0.763 1.517 1.00 93.25 248 GLU A N 1
ATOM 1977 C CA . GLU A 1 248 ? -23.464 -0.898 2.814 1.00 93.25 248 GLU A CA 1
ATOM 1978 C C . GLU A 1 248 ? -24.076 -2.001 3.697 1.00 93.25 248 GLU A C 1
ATOM 1980 O O . GLU A 1 248 ? -23.370 -2.846 4.253 1.00 93.25 248 GLU A O 1
ATOM 1985 N N . GLY A 1 249 ? -25.409 -2.032 3.799 1.00 93.75 249 GLY A N 1
ATOM 1986 C CA . GLY A 1 249 ? -26.118 -3.018 4.615 1.00 93.75 249 GLY A CA 1
ATOM 1987 C C . GLY A 1 249 ? -25.942 -4.458 4.122 1.00 93.75 249 GLY A C 1
ATOM 1988 O O . GLY A 1 249 ? -25.894 -5.383 4.935 1.00 93.75 249 GLY A O 1
ATOM 1989 N N . GLU A 1 250 ? -25.823 -4.659 2.809 1.00 94.88 250 GLU A N 1
ATOM 1990 C CA . GLU A 1 250 ? -25.570 -5.971 2.202 1.00 94.88 250 GLU A CA 1
ATOM 1991 C C . GLU A 1 250 ? -24.125 -6.406 2.432 1.00 94.88 250 GLU A C 1
ATOM 1993 O O . GLU A 1 250 ? -23.893 -7.539 2.852 1.00 94.88 250 GLU A O 1
ATOM 1998 N N . ILE A 1 251 ? -23.171 -5.490 2.251 1.00 93.06 251 ILE A N 1
ATOM 1999 C CA . ILE A 1 251 ? -21.744 -5.718 2.509 1.00 93.06 251 ILE A CA 1
ATOM 2000 C C . ILE A 1 251 ? -21.530 -6.121 3.972 1.00 93.06 251 ILE A C 1
ATOM 2002 O O . ILE A 1 251 ? -20.908 -7.148 4.251 1.00 93.06 251 ILE A O 1
ATOM 2006 N N . ARG A 1 252 ? -22.110 -5.365 4.913 1.00 95.06 252 ARG A N 1
ATOM 2007 C CA . ARG A 1 252 ? -22.015 -5.638 6.354 1.00 95.06 252 ARG A CA 1
ATOM 2008 C C . ARG A 1 252 ? -22.566 -7.015 6.713 1.00 95.06 252 ARG A C 1
ATOM 2010 O O . ARG A 1 252 ? -21.898 -7.780 7.407 1.00 95.06 252 ARG A O 1
ATOM 2017 N N . LYS A 1 253 ? -23.762 -7.355 6.221 1.00 95.12 253 LYS A N 1
ATOM 2018 C CA . LYS A 1 253 ? -24.368 -8.681 6.441 1.00 95.12 253 LYS A CA 1
ATOM 2019 C C . LYS A 1 253 ? -23.546 -9.796 5.796 1.00 95.12 253 LYS A C 1
ATOM 2021 O O . LYS A 1 253 ? -23.406 -10.862 6.389 1.00 95.12 253 LYS A O 1
ATOM 2026 N N . GLY A 1 254 ? -23.002 -9.551 4.606 1.00 94.88 254 GLY A N 1
ATOM 2027 C CA . GLY A 1 254 ? -22.146 -10.487 3.886 1.00 94.88 254 GLY A CA 1
ATOM 2028 C C . GLY A 1 254 ? -20.887 -10.829 4.674 1.00 94.88 254 GLY A C 1
ATOM 2029 O O . GLY A 1 254 ? -20.618 -12.007 4.896 1.00 94.88 254 GLY A O 1
ATOM 2030 N N . ILE A 1 255 ? -20.165 -9.815 5.160 1.00 92.50 255 ILE A N 1
ATOM 2031 C CA . ILE A 1 255 ? -18.967 -9.999 5.990 1.00 92.50 255 ILE A CA 1
ATOM 2032 C C . ILE A 1 255 ? -19.298 -10.758 7.272 1.00 92.50 255 ILE A C 1
ATOM 2034 O O . ILE A 1 255 ? -18.655 -11.768 7.557 1.00 92.50 255 ILE A O 1
ATOM 2038 N N . ALA A 1 256 ? -20.319 -10.322 8.013 1.00 91.75 256 ALA A N 1
ATOM 2039 C CA . ALA A 1 256 ? -20.716 -10.990 9.250 1.00 91.75 256 ALA A CA 1
ATOM 2040 C C . ALA A 1 256 ? -21.047 -12.473 9.008 1.00 91.75 256 ALA A C 1
ATOM 2042 O O . ALA A 1 256 ? -20.562 -13.348 9.724 1.00 91.75 256 ALA A O 1
ATOM 2043 N N . GLY A 1 257 ? -21.783 -12.770 7.932 1.00 93.62 257 GLY A N 1
ATOM 2044 C CA . GLY A 1 257 ? -22.103 -14.141 7.545 1.00 93.62 257 GLY A CA 1
ATOM 2045 C C . GLY A 1 257 ? -20.889 -14.960 7.090 1.00 93.62 257 GLY A C 1
ATOM 2046 O O . GLY A 1 257 ? -20.867 -16.171 7.302 1.00 93.62 257 GLY A O 1
ATOM 2047 N N . ILE A 1 258 ? -19.873 -14.347 6.470 1.00 91.56 258 ILE A N 1
ATOM 2048 C CA . ILE A 1 258 ? -18.607 -15.026 6.141 1.00 91.56 258 ILE A CA 1
ATOM 2049 C C . ILE A 1 258 ? -17.872 -15.407 7.427 1.00 91.56 258 ILE A C 1
ATOM 2051 O O . ILE A 1 258 ? -17.420 -16.547 7.540 1.00 91.56 258 ILE A O 1
ATOM 2055 N N . MET A 1 259 ? -17.784 -14.504 8.401 1.00 89.25 259 MET A N 1
ATOM 2056 C CA . MET A 1 259 ? -17.088 -14.775 9.663 1.00 89.25 259 MET A CA 1
ATOM 2057 C C . MET A 1 259 ? -17.784 -15.855 10.484 1.00 89.25 259 MET A C 1
ATOM 2059 O O . MET A 1 259 ? -17.138 -16.818 10.896 1.00 89.25 259 MET A O 1
ATOM 2063 N N . GLU A 1 260 ? -19.109 -15.776 10.609 1.00 90.31 260 GLU A N 1
ATOM 2064 C CA . GLU A 1 260 ? -19.911 -16.781 11.312 1.00 90.31 260 GLU A CA 1
ATOM 2065 C C . GLU A 1 260 ? -19.738 -18.178 10.692 1.00 90.31 260 GLU A C 1
ATOM 2067 O O . GLU A 1 260 ? -19.470 -19.154 11.398 1.00 90.31 260 GLU A O 1
ATOM 2072 N N . LYS A 1 261 ? -19.793 -18.283 9.356 1.00 93.12 261 LYS A N 1
ATOM 2073 C CA . LYS A 1 261 ? -19.555 -19.548 8.635 1.00 93.12 261 LYS A CA 1
ATOM 2074 C C . LYS A 1 261 ? -18.169 -20.130 8.903 1.00 93.12 261 LYS A C 1
ATOM 2076 O O . LYS A 1 261 ? -18.025 -21.352 8.940 1.00 93.12 261 LYS A O 1
ATOM 2081 N N . ASN A 1 262 ? -17.168 -19.273 9.081 1.00 86.75 262 ASN A N 1
ATOM 2082 C CA . ASN A 1 262 ? -15.795 -19.676 9.374 1.00 86.75 262 ASN A CA 1
ATOM 2083 C C . ASN A 1 262 ? -15.505 -19.784 10.880 1.00 86.75 262 ASN A C 1
ATOM 2085 O O . ASN A 1 262 ? -14.360 -20.027 11.251 1.00 86.75 262 ASN A O 1
ATOM 2089 N N . LYS A 1 263 ? -16.532 -19.680 11.740 1.00 87.88 263 LYS A N 1
ATOM 2090 C CA . LYS A 1 263 ? -16.427 -19.770 13.207 1.00 87.88 263 LYS A CA 1
ATOM 2091 C C . LYS A 1 263 ? -15.482 -18.726 13.813 1.00 87.88 263 LYS A C 1
ATOM 2093 O O . LYS A 1 263 ? -14.817 -19.004 14.807 1.00 87.88 263 LYS A O 1
ATOM 2098 N N . VAL A 1 264 ? -15.425 -17.546 13.203 1.00 86.94 264 VAL A N 1
ATOM 2099 C CA . VAL A 1 264 ? -14.694 -16.390 13.727 1.00 86.94 264 VAL A CA 1
ATOM 2100 C C . VAL A 1 264 ? -15.687 -15.509 14.477 1.00 86.94 264 VAL A C 1
ATOM 2102 O O . VAL A 1 264 ? -16.681 -15.066 13.898 1.00 86.94 264 VAL A O 1
ATOM 2105 N N . GLU A 1 265 ? -15.436 -15.274 15.763 1.00 90.94 265 GLU A N 1
ATOM 2106 C CA . GLU A 1 265 ? -16.251 -14.378 16.583 1.00 90.94 265 GLU A CA 1
ATOM 2107 C C . GLU A 1 265 ? -15.881 -12.925 16.265 1.00 90.94 265 GLU A C 1
ATOM 2109 O O . GLU A 1 265 ? -14.752 -12.502 16.498 1.00 90.94 265 GLU A O 1
ATOM 2114 N N . LEU A 1 266 ? -16.817 -12.164 15.693 1.00 90.00 266 LEU A N 1
ATOM 2115 C CA . LEU A 1 266 ? -16.642 -10.728 15.470 1.00 90.00 266 LEU A CA 1
ATOM 2116 C C . LEU A 1 266 ? -17.016 -9.965 16.742 1.00 90.00 266 LEU A C 1
ATOM 2118 O O . LEU A 1 266 ? -18.186 -9.951 17.124 1.00 90.00 266 LEU A O 1
ATOM 2122 N N . GLU A 1 267 ? -16.040 -9.306 17.358 1.00 91.06 267 GLU A N 1
ATOM 2123 C CA . GLU A 1 267 ? -16.261 -8.414 18.502 1.00 91.06 267 GLU A CA 1
ATOM 2124 C C . GLU A 1 267 ? -16.723 -7.033 18.025 1.00 91.06 267 GLU A C 1
ATOM 2126 O O . GLU A 1 267 ? -17.699 -6.480 18.540 1.00 91.06 267 GLU A O 1
ATOM 2131 N N . TYR A 1 268 ? -16.110 -6.536 16.949 1.00 92.12 268 TYR A N 1
ATOM 2132 C CA . TYR A 1 268 ? -16.490 -5.290 16.297 1.00 92.12 268 TYR A CA 1
ATOM 2133 C C . TYR A 1 268 ? -16.457 -5.398 14.767 1.00 92.12 268 TYR A C 1
ATOM 2135 O O . TYR A 1 268 ? -15.548 -5.982 14.178 1.00 92.12 268 TYR A O 1
ATOM 2143 N N . LEU A 1 269 ? -17.446 -4.786 14.102 1.00 94.88 269 LEU A N 1
ATOM 2144 C CA . LEU A 1 269 ? -17.485 -4.643 12.644 1.00 94.88 269 LEU A CA 1
ATOM 2145 C C . LEU A 1 269 ? -17.923 -3.228 12.246 1.00 94.88 269 LEU A C 1
ATOM 2147 O O . LEU A 1 269 ? -19.116 -2.902 12.243 1.00 94.88 269 LEU A O 1
ATOM 2151 N N . ALA A 1 270 ? -16.962 -2.413 11.821 1.00 94.50 270 ALA A N 1
ATOM 2152 C CA . ALA A 1 270 ? -17.206 -1.171 11.102 1.00 94.50 270 ALA A CA 1
ATOM 2153 C C . ALA A 1 270 ? -17.229 -1.419 9.590 1.00 94.50 270 ALA A C 1
ATOM 2155 O O . ALA A 1 270 ? -16.375 -2.102 9.032 1.00 94.50 270 ALA A O 1
ATOM 2156 N N . VAL A 1 271 ? -18.210 -0.826 8.920 1.00 95.31 271 VAL A N 1
ATOM 2157 C CA . VAL A 1 271 ? -18.285 -0.764 7.459 1.00 95.31 271 VAL A CA 1
ATOM 2158 C C . VAL A 1 271 ? -18.632 0.678 7.148 1.00 95.31 271 VAL A C 1
ATOM 2160 O O . VAL A 1 271 ? -19.662 1.153 7.624 1.00 95.31 271 VAL A O 1
ATOM 2163 N N . GLU A 1 272 ? -17.743 1.381 6.458 1.00 94.00 272 GLU A N 1
ATOM 2164 C CA . GLU A 1 272 ? -17.869 2.815 6.203 1.00 94.00 272 GLU A CA 1
ATOM 2165 C C . GLU A 1 272 ? -17.423 3.171 4.784 1.00 94.00 272 GLU A C 1
ATOM 2167 O O . GLU A 1 272 ? -16.569 2.513 4.185 1.00 94.00 272 GLU A O 1
ATOM 2172 N N . GLN A 1 273 ? -17.997 4.236 4.235 1.00 92.38 273 GLN A N 1
ATOM 2173 C CA . GLN A 1 273 ? -17.562 4.771 2.953 1.00 92.38 273 GLN A CA 1
ATOM 2174 C C . GLN A 1 273 ? -16.171 5.410 3.093 1.00 92.38 273 GLN A C 1
ATOM 2176 O O . GLN A 1 273 ? -15.969 6.325 3.895 1.00 92.38 273 GLN A O 1
ATOM 2181 N N . GLY A 1 274 ? -15.216 4.967 2.276 1.00 86.06 274 GLY A N 1
ATOM 2182 C CA . GLY A 1 274 ? -13.879 5.545 2.187 1.00 86.06 274 GLY A CA 1
ATOM 2183 C C . GLY A 1 274 ? -13.797 6.632 1.116 1.00 86.06 274 GLY A C 1
ATOM 2184 O O . GLY A 1 274 ? -14.278 6.448 0.001 1.00 86.06 274 GLY A O 1
ATOM 2185 N N . LYS A 1 275 ? -13.151 7.760 1.434 1.00 79.12 275 LYS A N 1
ATOM 2186 C CA . LYS A 1 275 ? -12.775 8.787 0.438 1.00 79.12 275 LYS A CA 1
ATOM 2187 C C . LYS A 1 275 ? -11.383 8.560 -0.143 1.00 79.12 275 LYS A C 1
ATOM 2189 O O . LYS A 1 275 ? -11.145 8.852 -1.306 1.00 79.12 275 LYS A O 1
ATOM 2194 N N . GLU A 1 276 ? -10.481 8.045 0.684 1.00 79.19 276 GLU A N 1
ATOM 2195 C CA . GLU A 1 276 ? -9.086 7.787 0.349 1.00 79.19 276 GLU A CA 1
ATOM 2196 C C . GLU A 1 276 ? -8.662 6.445 0.944 1.00 79.19 276 GLU A C 1
ATOM 2198 O O . GLU A 1 276 ? -9.214 6.003 1.963 1.00 79.19 276 GLU A O 1
ATOM 2203 N N . SER A 1 277 ? -7.673 5.818 0.307 1.00 79.06 277 SER A N 1
ATOM 2204 C CA . SER A 1 277 ? -7.141 4.543 0.765 1.00 79.06 277 SER A CA 1
ATOM 2205 C C . SER A 1 277 ? -6.289 4.712 2.029 1.00 79.06 277 SER A C 1
ATOM 2207 O O . SER A 1 277 ? -5.556 5.690 2.165 1.00 79.06 277 SER A O 1
ATOM 2209 N N . ILE A 1 278 ? -6.370 3.766 2.965 1.00 81.62 278 ILE A N 1
ATOM 2210 C CA . ILE A 1 278 ? -5.657 3.813 4.247 1.00 81.62 278 ILE A CA 1
ATOM 2211 C C . ILE A 1 278 ? -4.146 3.672 4.013 1.00 81.62 278 ILE A C 1
ATOM 2213 O O . ILE A 1 278 ? -3.713 2.629 3.519 1.00 81.62 278 ILE A O 1
ATOM 2217 N N . PRO A 1 279 ? -3.312 4.651 4.397 1.00 79.38 279 PRO A N 1
ATOM 2218 C CA . PRO A 1 279 ? -1.863 4.497 4.318 1.00 79.38 279 PRO A CA 1
ATOM 2219 C C . PRO A 1 279 ? -1.370 3.350 5.209 1.00 79.38 279 PRO A C 1
ATOM 2221 O O . PRO A 1 279 ? -1.865 3.162 6.320 1.00 79.38 279 PRO A O 1
ATOM 2224 N N . VAL A 1 280 ? -0.349 2.612 4.762 1.00 75.94 280 VAL A N 1
ATOM 2225 C CA . VAL A 1 280 ? 0.246 1.518 5.557 1.00 75.94 280 VAL A CA 1
ATOM 2226 C C . VAL A 1 280 ? 0.795 2.042 6.890 1.00 75.94 280 VAL A C 1
ATOM 2228 O O . VAL A 1 280 ? 0.615 1.390 7.912 1.00 75.94 280 VAL A O 1
ATOM 2231 N N . SER A 1 281 ? 1.373 3.248 6.905 1.00 73.56 281 SER A N 1
ATOM 2232 C CA . SER A 1 281 ? 1.838 3.928 8.124 1.00 73.56 281 SER A CA 1
ATOM 2233 C C . SER A 1 281 ? 0.716 4.200 9.128 1.00 73.56 281 SER A C 1
ATOM 2235 O O . SER A 1 281 ? 0.917 4.055 10.330 1.00 73.56 281 SER A O 1
ATOM 2237 N N . ALA A 1 282 ? -0.484 4.536 8.648 1.00 81.25 282 ALA A N 1
ATOM 2238 C CA . ALA A 1 282 ? -1.646 4.745 9.506 1.00 81.25 282 ALA A CA 1
ATOM 2239 C C . ALA A 1 282 ? -2.173 3.423 10.086 1.00 81.25 282 ALA A 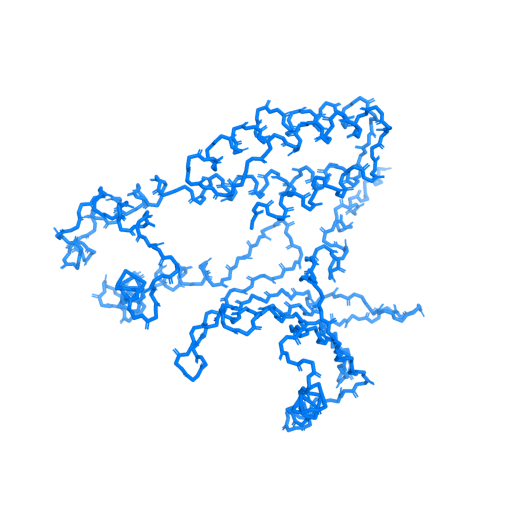C 1
ATOM 2241 O O . ALA A 1 282 ? -2.627 3.381 11.228 1.00 81.25 282 ALA A O 1
ATOM 2242 N N . ALA A 1 283 ? -2.104 2.335 9.312 1.00 83.06 283 ALA A N 1
ATOM 2243 C CA . ALA A 1 283 ? -2.489 1.010 9.783 1.00 83.06 283 ALA A CA 1
ATOM 2244 C C . ALA A 1 283 ? -1.454 0.405 10.744 1.00 83.06 283 ALA A C 1
ATOM 2246 O O . ALA A 1 283 ? -1.845 -0.258 11.697 1.00 83.06 283 ALA A O 1
ATOM 2247 N N . PHE A 1 284 ? -0.159 0.659 10.551 1.00 80.69 284 PHE A N 1
ATOM 2248 C CA . PHE A 1 284 ? 0.921 0.125 11.385 1.00 80.69 284 PHE A CA 1
ATOM 2249 C C . PHE A 1 284 ? 1.873 1.243 11.836 1.00 80.69 284 PHE A C 1
ATOM 2251 O O . PHE A 1 284 ? 2.971 1.364 11.294 1.00 80.69 284 PHE A O 1
ATOM 2258 N N . PRO A 1 285 ? 1.511 2.046 12.853 1.00 71.94 285 PRO A N 1
ATOM 2259 C CA . PRO A 1 285 ? 2.366 3.140 13.332 1.00 71.94 285 PRO A CA 1
ATOM 2260 C C . PRO A 1 285 ? 3.736 2.650 13.829 1.00 71.94 285 PRO A C 1
ATOM 2262 O O . PRO A 1 285 ? 4.766 3.291 13.623 1.00 71.94 285 PRO A O 1
ATOM 2265 N N . LYS A 1 286 ? 3.774 1.443 14.411 1.00 65.62 286 LYS A N 1
ATOM 2266 C CA . LYS A 1 286 ? 4.989 0.799 14.933 1.00 65.62 286 LYS A CA 1
ATOM 2267 C C . LYS A 1 286 ? 5.982 0.360 13.868 1.00 65.62 286 LYS A C 1
ATOM 2269 O O . LYS A 1 286 ? 7.110 -0.003 14.216 1.00 65.62 286 LYS A O 1
ATOM 2274 N N . ILE A 1 287 ? 5.614 0.440 12.586 1.00 62.47 287 ILE A N 1
ATOM 2275 C CA . ILE A 1 287 ? 6.563 0.265 11.483 1.00 62.47 287 ILE A CA 1
ATOM 2276 C C . ILE A 1 287 ? 7.761 1.226 11.628 1.00 62.47 287 ILE A C 1
ATOM 2278 O O . ILE A 1 287 ? 8.850 0.913 11.149 1.00 62.47 287 ILE A O 1
ATOM 2282 N N . PHE A 1 288 ? 7.580 2.333 12.365 1.00 52.03 288 PHE A N 1
ATOM 2283 C CA . PHE A 1 288 ? 8.617 3.301 12.725 1.00 52.03 288 PHE A CA 1
ATOM 2284 C C . PHE A 1 288 ? 9.227 3.096 14.131 1.00 52.03 288 PHE A C 1
ATOM 2286 O O . PHE A 1 288 ? 10.378 3.451 14.353 1.00 52.03 288 PHE A O 1
ATOM 2293 N N . GLU A 1 289 ? 8.512 2.503 15.094 1.00 50.19 289 GLU A N 1
ATOM 2294 C CA . GLU A 1 289 ? 8.920 2.508 16.515 1.00 50.19 289 GLU A CA 1
ATOM 2295 C C . GLU A 1 289 ? 9.959 1.436 16.892 1.00 50.19 289 GLU A C 1
ATOM 2297 O O . GLU A 1 289 ? 10.818 1.677 17.748 1.00 50.19 289 GLU A O 1
ATOM 2302 N N . ARG A 1 290 ? 9.957 0.259 16.242 1.00 45.97 290 ARG A N 1
ATOM 2303 C CA . ARG A 1 290 ? 10.846 -0.866 16.623 1.00 45.97 290 ARG A CA 1
ATOM 2304 C C . ARG A 1 290 ? 12.344 -0.648 16.330 1.00 45.97 290 ARG A C 1
ATOM 2306 O O . ARG A 1 290 ? 13.145 -1.535 16.616 1.00 45.97 290 ARG A O 1
ATOM 2313 N N . ARG A 1 291 ? 12.772 0.521 15.833 1.00 44.44 291 ARG A N 1
ATOM 2314 C CA . ARG A 1 291 ? 14.205 0.870 15.703 1.00 44.44 291 ARG A CA 1
ATOM 2315 C C . ARG A 1 291 ? 14.805 1.599 16.907 1.00 44.44 291 ARG A C 1
ATOM 2317 O O . ARG A 1 291 ? 16.027 1.721 16.967 1.00 44.44 291 ARG A O 1
ATOM 2324 N N . ASN A 1 292 ? 14.001 2.005 17.893 1.00 34.16 292 ASN A N 1
ATOM 2325 C CA . ASN A 1 292 ? 14.506 2.702 19.085 1.00 34.16 292 ASN A CA 1
ATOM 2326 C C . ASN A 1 292 ? 14.962 1.780 20.231 1.00 34.16 292 ASN A C 1
ATOM 2328 O O . ASN A 1 292 ? 15.412 2.268 21.264 1.00 34.16 292 ASN A O 1
ATOM 2332 N N . ALA A 1 293 ? 14.923 0.455 20.062 1.00 32.25 293 ALA A N 1
ATOM 2333 C CA . ALA A 1 293 ? 15.359 -0.494 21.087 1.00 32.25 293 ALA A CA 1
ATOM 2334 C C . ALA A 1 293 ? 16.747 -1.093 20.791 1.00 32.25 293 ALA A C 1
ATOM 2336 O O . ALA A 1 293 ? 16.912 -2.306 20.703 1.00 32.25 293 ALA A O 1
ATOM 2337 N N . VAL A 1 294 ? 17.773 -0.246 20.685 1.00 33.03 294 VAL A N 1
ATOM 2338 C CA . VAL A 1 294 ? 19.119 -0.654 21.117 1.00 33.03 294 VAL A CA 1
ATOM 2339 C C . VAL A 1 294 ? 19.381 0.065 22.429 1.00 33.03 294 VAL A C 1
ATOM 2341 O O . VAL A 1 294 ? 19.843 1.203 22.455 1.00 33.03 294 VAL A O 1
ATOM 2344 N N . ASN A 1 295 ? 19.048 -0.601 23.531 1.00 30.62 295 ASN A N 1
ATOM 2345 C CA . ASN A 1 295 ? 19.446 -0.148 24.852 1.00 30.62 295 ASN A CA 1
ATOM 2346 C C . ASN A 1 295 ? 20.937 -0.477 25.035 1.00 30.62 295 ASN A C 1
ATOM 2348 O O . ASN A 1 295 ? 21.292 -1.566 25.479 1.00 30.62 295 ASN A O 1
ATOM 2352 N N . VAL A 1 296 ? 21.821 0.428 24.613 1.00 34.69 296 VAL A N 1
ATOM 2353 C CA . VAL A 1 296 ? 23.239 0.398 24.995 1.00 34.69 296 VAL A CA 1
ATOM 2354 C C . VAL A 1 296 ? 23.391 1.119 26.327 1.00 34.69 296 VAL A C 1
ATOM 2356 O O . VAL A 1 296 ? 23.788 2.281 26.383 1.00 34.69 296 VAL A O 1
ATOM 2359 N N . THR A 1 297 ? 23.081 0.414 27.410 1.00 32.47 297 THR A N 1
ATOM 2360 C CA . THR A 1 297 ? 23.679 0.740 28.705 1.00 32.47 297 THR A CA 1
ATOM 2361 C C . THR A 1 297 ? 25.061 0.091 28.733 1.00 32.47 297 THR A C 1
ATOM 2363 O O . THR A 1 297 ? 25.164 -1.135 28.666 1.00 32.47 297 THR A O 1
ATOM 2366 N N . ILE A 1 298 ? 26.109 0.917 28.772 1.00 38.16 298 ILE A N 1
ATOM 2367 C CA . ILE A 1 298 ? 27.455 0.522 29.220 1.00 38.16 298 ILE A CA 1
ATOM 2368 C C . ILE A 1 298 ? 27.486 0.651 30.740 1.00 38.16 298 ILE A C 1
ATOM 2370 O O . ILE A 1 298 ? 26.974 1.684 31.233 1.00 38.16 298 ILE A O 1
#

Foldseek 3Di:
DLVLLLVLLVVLLVVDDPVLSVVSVVLNVPQDPDDLVSLVVNLCSLVPPNLVSLVVRCVVVVVDADSVLSSVVSVVVSVVSVCPRLVVVLVVVVVQCVQPVSCVLCVPAHSVNVSVLVNPPPVVPPLDDPVVVVSVVVVLVCLCVCVSHPVSNVVSVVVVCCVQWPPDPLFQKTKGWDWDADPSFIKTKIKIKNQFDADPDPPDRFGWIWMWMWIATPVFGIKIKIWTDGPLEIAIAIEGEPSCPVCQVVVQVVVVVVCVVVSRHYPYYHYYHDPDDDDPCNSCVCSRVVVVPPPPDD

Sequence (298 aa):
MLENIKGELKEMEGYMFRSDREALQSLSSKLLEYSMENNRANAQLLKEQIIPFLGRYVSETRDLGAIRDLISLLTLNTSRYENGNVDSVAQAFQRLMEFPAFQKKFGGMSAEEFRNMLMNVDFDRAAGKAEWADSLLSIIRSGVRGEAGIENREAFMNIMNGLLINESVYMPVLHVMLPLILNGVPVFSEMWVDPDEESGNEGSSERGVKLLLKFDMKEVGFFDMIMYYENGKMDMMLRYPESLSQHEGEIRKGIAGIMEKNKVELEYLAVEQGKESIPVSAAFPKIFERRNAVNVTI

Secondary structure (DSSP, 8-state):
-HHHHHHHHHHHHHHS-HHHHHHHHHHHTTPPPS-HHHHHHHHHHIIIIIHHHHHHHHHHHT--SHHHHHHHHHHHHHHHHHHT-HHHHHHHHHHHTTSHHHHHHHTT--HHHHHHHHHS--TTT-SS--HHHHHHHHHHHHHHTTTT-GGGHHHHHHHHHHHHEE--TT-SSEEEEEEEEETTEEEEEEEEEEEEEEPSSTT---EEEEEEEEEEETTTEEEEEEEEEETTEEEEEEEE-GGGGGGHHHHHHHHHHHHHHTT-EEEEEEEEE-SSPPPHHHH-GGGTGGGS------